Protein AF-A0A0X1U9F3-F1 (afdb_monomer)

Foldseek 3Di:
DDDDDDDDPPDPDDPVLVVVLVQLLDPVDDKDKKKWKWAPPPHPPIDIDIDPDLVRLVVVVVPDPGQWMWIKMDINVRDIDTAWTGHNNDIDGDDVLCVGSSRVPPPRNVVSNVVVVVVNVVVVVVDVVVDPPDPQPQDDQVVLVVLCVVAPFFWKKFFQAWDPDPPDIDHGRWIWTFHDADNRGWGFTCTPVRDTDTDDVPRTDIDTDDD

Structure (mmCIF, N/CA/C/O backbone):
data_AF-A0A0X1U9F3-F1
#
_entry.id   AF-A0A0X1U9F3-F1
#
loop_
_atom_site.group_PDB
_atom_site.id
_atom_site.type_symbol
_atom_site.label_atom_id
_atom_site.label_alt_id
_atom_site.label_comp_id
_atom_site.label_asym_id
_atom_site.label_entity_id
_atom_site.label_seq_id
_atom_site.pdbx_PDB_ins_code
_atom_site.Cartn_x
_atom_site.Cartn_y
_atom_site.Cartn_z
_atom_site.occupancy
_atom_site.B_iso_or_equiv
_atom_site.auth_seq_id
_atom_site.auth_comp_id
_atom_site.auth_asym_id
_atom_site.auth_atom_id
_atom_site.pdbx_PDB_model_num
ATOM 1 N N . MET A 1 1 ? -0.517 -1.472 -60.083 1.00 45.50 1 MET A N 1
ATOM 2 C CA . MET A 1 1 ? -0.165 -1.861 -58.702 1.00 45.50 1 MET A CA 1
ATOM 3 C C . MET A 1 1 ? 1.329 -2.115 -58.626 1.00 45.50 1 MET A C 1
ATOM 5 O O . MET A 1 1 ? 1.803 -2.917 -59.424 1.00 45.50 1 MET A O 1
ATOM 9 N N . PRO A 1 2 ? 2.044 -1.497 -57.677 1.00 40.97 2 PRO A N 1
ATOM 10 C CA . PRO A 1 2 ? 3.207 -2.115 -57.062 1.00 40.97 2 PRO A CA 1
ATOM 11 C C . PRO A 1 2 ? 2.951 -2.412 -55.580 1.00 40.97 2 PRO A C 1
ATOM 13 O O . PRO A 1 2 ? 2.196 -1.724 -54.896 1.00 40.97 2 PRO A O 1
ATOM 16 N N . LYS A 1 3 ? 3.549 -3.522 -55.156 1.00 45.50 3 LYS A N 1
ATOM 17 C CA . LYS A 1 3 ? 3.488 -4.147 -53.840 1.00 45.50 3 LYS A CA 1
ATOM 18 C C . LYS A 1 3 ? 4.283 -3.317 -52.838 1.00 45.50 3 LYS A C 1
ATOM 20 O O . LYS A 1 3 ? 5.489 -3.246 -52.985 1.00 45.50 3 LYS A O 1
ATOM 25 N N . GLU A 1 4 ? 3.609 -2.779 -51.835 1.00 43.00 4 GLU A N 1
ATOM 26 C CA . GLU A 1 4 ? 4.153 -2.528 -50.492 1.00 43.00 4 GLU A CA 1
ATOM 27 C C . GLU A 1 4 ? 2.960 -2.266 -49.563 1.00 43.00 4 GLU A C 1
ATOM 29 O O . GLU A 1 4 ? 2.746 -1.206 -48.990 1.00 43.00 4 GLU A O 1
ATOM 34 N N . ALA A 1 5 ? 2.087 -3.271 -49.504 1.00 43.81 5 ALA A N 1
ATOM 35 C CA . ALA A 1 5 ? 1.253 -3.478 -48.339 1.00 43.81 5 ALA A CA 1
ATOM 36 C C . ALA A 1 5 ? 2.050 -4.381 -47.394 1.00 43.81 5 ALA A C 1
ATOM 38 O O . ALA A 1 5 ? 2.657 -5.347 -47.854 1.00 43.81 5 ALA A O 1
ATOM 39 N N . VAL A 1 6 ? 1.951 -4.083 -46.099 1.00 46.41 6 VAL A N 1
ATOM 40 C CA . VAL A 1 6 ? 2.570 -4.753 -44.943 1.00 46.41 6 VAL A CA 1
ATOM 41 C C . VAL A 1 6 ? 3.882 -4.109 -44.477 1.00 46.41 6 VAL A C 1
ATOM 43 O O . VAL A 1 6 ? 4.945 -4.699 -44.592 1.00 46.41 6 VAL A O 1
ATOM 46 N N . GLU A 1 7 ? 3.791 -2.947 -43.823 1.00 42.81 7 GLU A N 1
ATOM 47 C CA . GLU A 1 7 ? 4.728 -2.628 -42.738 1.00 42.81 7 GLU A CA 1
ATOM 48 C C . GLU A 1 7 ? 4.015 -1.902 -41.582 1.00 42.81 7 GLU A C 1
ATOM 50 O O . GLU A 1 7 ? 3.505 -0.795 -41.711 1.00 42.81 7 GLU A O 1
ATOM 55 N N . ASN A 1 8 ? 3.902 -2.650 -40.480 1.00 44.06 8 ASN A N 1
ATOM 56 C CA . ASN A 1 8 ? 3.600 -2.302 -39.091 1.00 44.06 8 ASN A CA 1
ATOM 57 C C . ASN A 1 8 ? 2.712 -1.085 -38.777 1.00 44.06 8 ASN A C 1
ATOM 59 O O . ASN A 1 8 ? 3.138 0.067 -38.777 1.00 44.06 8 ASN A O 1
ATOM 63 N N . ARG A 1 9 ? 1.505 -1.387 -38.278 1.00 47.25 9 ARG A N 1
ATOM 64 C CA . ARG A 1 9 ? 0.706 -0.482 -37.439 1.00 47.25 9 ARG A CA 1
ATOM 65 C C . ARG A 1 9 ? 1.449 -0.223 -36.126 1.00 47.25 9 ARG A C 1
ATOM 67 O O . ARG A 1 9 ? 1.253 -0.927 -35.140 1.00 47.25 9 ARG A O 1
ATOM 74 N N . GLN A 1 10 ? 2.329 0.767 -36.125 1.00 57.09 10 GLN A N 1
ATOM 75 C CA . GLN A 1 10 ? 3.036 1.214 -34.934 1.00 57.09 10 GLN A CA 1
ATOM 76 C C . GLN A 1 10 ? 2.166 2.272 -34.244 1.00 57.09 10 GLN A C 1
ATOM 78 O O . GLN A 1 10 ? 2.092 3.418 -34.674 1.00 57.09 10 GLN A O 1
ATOM 83 N N . PHE A 1 11 ? 1.402 1.835 -33.243 1.00 57.03 11 PHE A N 1
ATOM 84 C CA . PHE A 1 11 ? 0.423 2.625 -32.496 1.00 57.03 11 PHE A CA 1
ATOM 85 C C . PHE A 1 11 ? 1.041 3.895 -31.889 1.00 57.03 11 PHE A C 1
ATOM 87 O O . PHE A 1 11 ? 1.639 3.821 -30.828 1.00 57.03 11 PHE A O 1
ATOM 94 N N . GLY A 1 12 ? 0.909 5.055 -32.538 1.00 65.19 12 GLY A N 1
ATOM 95 C CA . GLY A 1 12 ? 1.094 6.379 -31.915 1.00 65.19 12 GLY A CA 1
ATOM 96 C C . GLY A 1 12 ? 2.476 6.726 -31.331 1.00 65.19 12 GLY A C 1
ATOM 97 O O . GLY A 1 12 ? 2.636 7.829 -30.818 1.00 65.19 12 GLY A O 1
ATOM 98 N N . PHE A 1 13 ? 3.472 5.839 -31.402 1.00 73.00 13 PHE A N 1
ATOM 99 C CA . PHE A 1 13 ? 4.810 6.070 -30.855 1.00 73.00 13 PHE A CA 1
ATOM 100 C C . PHE A 1 13 ? 5.735 6.756 -31.863 1.00 73.00 13 PHE A C 1
ATOM 102 O O . PHE A 1 13 ? 5.757 6.412 -33.046 1.00 73.00 13 PHE A O 1
ATOM 109 N N . THR A 1 14 ? 6.563 7.685 -31.377 1.00 86.75 14 THR A N 1
ATOM 110 C CA . THR A 1 14 ? 7.694 8.208 -32.152 1.00 86.75 14 THR A CA 1
ATOM 111 C C . THR A 1 14 ? 8.817 7.169 -32.236 1.00 86.75 14 THR A C 1
ATOM 113 O O . THR A 1 14 ? 8.845 6.189 -31.482 1.00 86.75 14 THR A O 1
ATOM 116 N N . LYS A 1 15 ? 9.782 7.382 -33.141 1.00 86.69 15 LYS A N 1
ATOM 117 C CA . LYS A 1 15 ? 10.975 6.522 -33.241 1.00 86.69 15 LYS A CA 1
ATOM 118 C C . LYS A 1 15 ? 11.749 6.500 -31.921 1.00 86.69 15 LYS A C 1
ATOM 120 O O . LYS A 1 15 ? 12.219 5.444 -31.503 1.00 86.69 15 LYS A O 1
ATOM 125 N N . GLU A 1 16 ? 11.829 7.649 -31.258 1.00 87.00 16 GLU A N 1
ATOM 126 C CA . GLU A 1 16 ? 12.464 7.830 -29.956 1.00 87.00 16 GLU A CA 1
ATOM 127 C C . GLU A 1 16 ? 11.707 7.064 -28.864 1.00 87.00 16 GLU A C 1
ATOM 129 O O . GLU A 1 16 ? 12.333 6.344 -28.091 1.00 87.00 16 GLU A O 1
ATOM 134 N N . GLY A 1 17 ? 10.370 7.138 -28.841 1.00 86.06 17 GLY A N 1
ATOM 135 C CA . GLY A 1 17 ? 9.543 6.407 -27.874 1.00 86.06 17 GLY A CA 1
ATOM 136 C C . GLY A 1 17 ? 9.679 4.888 -28.005 1.00 86.06 17 GLY A C 1
ATOM 137 O O . GLY A 1 17 ? 9.832 4.184 -27.008 1.00 86.06 17 GLY A O 1
ATOM 138 N N . LEU A 1 18 ? 9.719 4.370 -29.237 1.00 87.56 18 LEU A N 1
ATOM 139 C CA . LEU A 1 18 ? 9.970 2.946 -29.471 1.00 87.56 18 LEU A CA 1
ATOM 140 C C . LEU A 1 18 ? 11.377 2.532 -29.018 1.00 87.56 18 LEU A C 1
ATOM 142 O O . LEU A 1 18 ? 11.551 1.460 -28.437 1.00 87.56 18 LEU A O 1
ATOM 146 N N . ALA A 1 19 ? 12.386 3.357 -29.303 1.00 89.31 19 ALA A N 1
ATOM 147 C CA . ALA A 1 19 ? 13.751 3.097 -28.862 1.00 89.31 19 ALA A CA 1
ATOM 148 C C . ALA A 1 19 ? 13.852 3.095 -27.327 1.00 89.31 19 ALA A C 1
ATOM 150 O O . ALA A 1 19 ? 14.530 2.232 -26.769 1.00 89.31 19 ALA A O 1
ATOM 151 N N . ALA A 1 20 ? 13.134 3.996 -26.651 1.00 90.38 20 ALA A N 1
ATOM 152 C CA . ALA A 1 20 ? 13.064 4.055 -25.195 1.00 90.38 20 ALA A CA 1
ATOM 153 C C . ALA A 1 20 ? 12.410 2.797 -24.595 1.00 90.38 20 ALA A C 1
ATOM 155 O O . ALA A 1 20 ? 12.977 2.205 -23.681 1.00 90.38 20 ALA A O 1
ATOM 156 N N . LEU A 1 21 ? 11.291 2.322 -25.156 1.00 88.44 21 LEU A N 1
ATOM 157 C CA . LEU A 1 21 ? 10.641 1.073 -24.723 1.00 88.44 21 LEU A CA 1
ATOM 158 C C . LEU A 1 21 ? 11.539 -0.158 -24.918 1.00 88.44 21 LEU A C 1
ATOM 160 O O . LEU A 1 21 ? 11.636 -1.016 -24.039 1.00 88.44 21 LEU A O 1
ATOM 164 N N . LYS A 1 22 ? 12.244 -0.230 -26.055 1.00 91.06 22 LYS A N 1
ATOM 165 C CA . LYS A 1 22 ? 13.224 -1.297 -26.305 1.00 91.06 22 LYS A CA 1
ATOM 166 C C . LYS A 1 22 ? 14.364 -1.252 -25.292 1.00 91.06 22 LYS A C 1
ATOM 168 O O . LYS A 1 22 ? 14.724 -2.291 -24.753 1.00 91.06 22 LYS A O 1
ATOM 173 N N . ARG A 1 23 ? 14.893 -0.059 -24.997 1.00 92.38 23 ARG A N 1
ATOM 174 C CA . ARG A 1 23 ? 15.941 0.134 -23.986 1.00 92.38 23 ARG A CA 1
ATOM 175 C C . ARG A 1 23 ? 15.469 -0.277 -22.592 1.00 92.38 23 ARG A C 1
ATOM 177 O O . ARG A 1 23 ? 16.220 -0.948 -21.903 1.00 92.38 23 ARG A O 1
ATOM 184 N N . ALA A 1 24 ? 14.247 0.080 -22.196 1.00 92.12 24 ALA A N 1
ATOM 185 C CA . ALA A 1 24 ? 13.673 -0.295 -20.899 1.00 92.12 24 ALA A CA 1
ATOM 186 C C . ALA A 1 24 ? 13.498 -1.819 -20.731 1.00 92.12 24 ALA A C 1
ATOM 188 O O . ALA A 1 24 ? 13.324 -2.305 -19.615 1.00 92.12 24 ALA A O 1
ATOM 189 N N . SER A 1 25 ? 13.566 -2.573 -21.831 1.00 91.44 25 SER A N 1
ATOM 190 C CA . SER A 1 25 ? 13.476 -4.036 -21.852 1.00 91.44 25 SER A CA 1
ATOM 191 C C . SER A 1 25 ? 14.836 -4.729 -22.000 1.00 91.44 25 SER A C 1
ATOM 193 O O . SER A 1 25 ? 14.887 -5.953 -22.052 1.00 91.44 25 SER A O 1
ATOM 195 N N . ASP A 1 26 ? 15.938 -3.974 -22.077 1.00 92.19 26 ASP A N 1
ATOM 196 C CA . ASP A 1 26 ? 17.289 -4.520 -22.215 1.00 92.19 26 ASP A CA 1
ATOM 197 C C . ASP A 1 26 ? 17.921 -4.789 -20.836 1.00 92.19 26 ASP A C 1
ATOM 199 O O . ASP A 1 26 ? 18.345 -3.842 -20.172 1.00 92.19 26 ASP A O 1
ATOM 203 N N . PRO A 1 27 ? 18.066 -6.058 -20.409 1.00 89.62 27 PRO A N 1
ATOM 204 C CA . PRO A 1 27 ? 18.591 -6.392 -19.087 1.00 89.62 27 PRO A CA 1
ATOM 205 C C . PRO A 1 27 ? 20.074 -6.035 -18.898 1.00 89.62 27 PRO A C 1
ATOM 207 O O . PRO A 1 27 ? 20.567 -6.079 -17.771 1.00 89.62 27 PRO A O 1
ATOM 210 N N . ALA A 1 28 ? 20.808 -5.711 -19.969 1.00 91.00 28 ALA A N 1
ATOM 211 C CA . ALA A 1 28 ? 22.201 -5.274 -19.874 1.00 91.00 28 ALA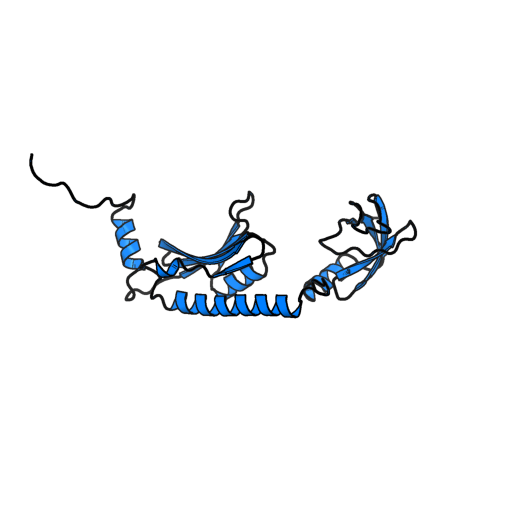 A CA 1
ATOM 212 C C . ALA A 1 28 ? 22.336 -3.801 -19.446 1.00 91.00 28 ALA A C 1
ATOM 214 O O . ALA A 1 28 ? 23.443 -3.339 -19.150 1.00 91.00 28 ALA A O 1
ATOM 215 N N . VAL A 1 29 ? 21.233 -3.049 -19.427 1.00 92.81 29 VAL A N 1
ATOM 216 C CA . VAL A 1 29 ? 21.207 -1.638 -19.045 1.00 92.81 29 VAL A CA 1
ATOM 217 C C . VAL A 1 29 ? 20.930 -1.509 -17.550 1.00 92.81 29 VAL A C 1
ATOM 219 O O . VAL A 1 29 ? 20.093 -2.204 -16.983 1.00 92.81 29 VAL A O 1
ATOM 222 N N . ASN A 1 30 ? 21.626 -0.580 -16.892 1.00 92.62 30 ASN A N 1
ATOM 223 C CA . ASN A 1 30 ? 21.261 -0.211 -15.532 1.00 92.62 30 ASN A CA 1
ATOM 224 C C . ASN A 1 30 ? 19.979 0.627 -15.559 1.00 92.62 30 ASN A C 1
ATOM 226 O O . ASN A 1 30 ? 19.948 1.681 -16.202 1.00 92.62 30 ASN A O 1
ATOM 230 N N . HIS A 1 31 ? 18.960 0.165 -14.847 1.00 95.19 31 HIS A N 1
ATOM 231 C CA . HIS A 1 31 ? 17.637 0.772 -14.848 1.00 95.19 31 HIS A CA 1
ATOM 232 C C . HIS A 1 31 ? 17.359 1.544 -13.564 1.00 95.19 31 HIS A C 1
ATOM 234 O O . HIS A 1 31 ? 17.865 1.223 -12.486 1.00 95.19 31 HIS A O 1
ATOM 240 N N . SER A 1 32 ? 16.505 2.550 -13.688 1.00 95.06 32 SER A N 1
ATOM 241 C CA . SER A 1 32 ? 15.947 3.301 -12.569 1.00 95.06 32 SER A CA 1
ATOM 242 C C . SER A 1 32 ? 14.504 2.883 -12.316 1.00 95.06 32 SER A C 1
ATOM 244 O O . SER A 1 32 ? 13.753 2.622 -13.254 1.00 95.06 32 SER A O 1
ATOM 246 N N . TYR A 1 33 ? 14.112 2.841 -11.044 1.00 96.31 33 TYR A N 1
ATOM 247 C CA . TYR A 1 33 ? 12.757 2.488 -10.631 1.00 96.31 33 TYR A CA 1
ATOM 248 C C . TYR A 1 33 ? 12.201 3.588 -9.741 1.00 96.31 33 TYR A C 1
ATOM 250 O O . TYR A 1 33 ? 12.880 4.038 -8.815 1.00 96.31 33 TYR A O 1
ATOM 258 N N . ARG A 1 34 ? 10.960 4.004 -9.994 1.00 97.38 34 ARG A N 1
ATOM 259 C CA . ARG A 1 34 ? 10.241 4.934 -9.121 1.00 97.38 34 ARG A CA 1
ATOM 260 C C . ARG A 1 34 ? 8.894 4.343 -8.747 1.00 97.38 34 ARG A C 1
ATOM 262 O O . ARG A 1 34 ? 8.053 4.101 -9.614 1.00 97.38 34 ARG A O 1
ATOM 269 N N . TRP A 1 35 ? 8.730 4.109 -7.454 1.00 98.31 35 TRP A N 1
ATOM 270 C CA . TRP A 1 35 ? 7.531 3.536 -6.860 1.00 98.31 35 TRP A CA 1
ATOM 271 C C . TRP A 1 35 ? 6.470 4.609 -6.674 1.00 98.31 35 TRP A C 1
ATOM 273 O O . TRP A 1 35 ? 6.799 5.787 -6.519 1.00 98.31 35 TRP A O 1
ATOM 283 N N . PHE A 1 36 ? 5.205 4.210 -6.671 1.00 98.06 36 PHE A N 1
ATOM 284 C CA . PHE A 1 36 ? 4.107 5.123 -6.399 1.00 98.06 36 PHE A CA 1
ATOM 285 C C . PHE A 1 36 ? 2.923 4.418 -5.746 1.00 98.06 36 PHE A C 1
ATOM 287 O O . PHE A 1 36 ? 2.730 3.209 -5.895 1.00 98.06 36 PHE A O 1
ATOM 294 N N . VAL A 1 37 ? 2.121 5.211 -5.045 1.00 97.94 37 VAL A N 1
ATOM 295 C CA . VAL A 1 37 ? 0.794 4.839 -4.568 1.00 97.94 37 VAL A CA 1
ATOM 296 C C . VAL A 1 37 ? -0.205 5.770 -5.236 1.00 97.94 37 VAL A C 1
ATOM 298 O O . VAL A 1 37 ? -0.030 6.987 -5.231 1.00 97.94 37 VAL A O 1
ATOM 301 N N . PHE A 1 38 ? -1.239 5.191 -5.833 1.00 96.38 38 PHE A N 1
ATOM 302 C CA . PHE A 1 38 ? -2.353 5.936 -6.396 1.00 96.38 38 PHE A CA 1
ATOM 303 C C . PHE A 1 38 ? -3.602 5.617 -5.578 1.00 96.38 38 PHE A C 1
ATOM 305 O O . PHE A 1 38 ? -4.059 4.476 -5.552 1.00 96.38 38 PHE A O 1
ATOM 312 N N . GLU A 1 39 ? -4.140 6.616 -4.892 1.00 93.06 39 GLU A N 1
ATOM 313 C CA . GLU A 1 39 ? -5.352 6.534 -4.089 1.00 93.06 39 GLU A CA 1
ATOM 314 C C . GLU A 1 39 ? -6.574 7.100 -4.814 1.00 93.06 39 GLU A C 1
ATOM 316 O O . GLU A 1 39 ? -6.475 8.008 -5.639 1.00 93.06 39 GLU A O 1
ATOM 321 N N . ASN A 1 40 ? -7.745 6.592 -4.432 1.00 87.69 40 ASN A N 1
ATOM 322 C CA . ASN A 1 40 ? -9.060 7.039 -4.884 1.00 87.69 40 ASN A CA 1
ATOM 323 C C . ASN A 1 40 ? -9.266 6.909 -6.399 1.00 87.69 40 ASN A C 1
ATOM 325 O O . ASN A 1 40 ? -9.940 7.733 -7.006 1.00 87.69 40 ASN A O 1
ATOM 329 N N . LEU A 1 41 ? -8.715 5.850 -6.997 1.00 80.38 41 LEU A N 1
ATOM 330 C CA . LEU A 1 41 ? -8.843 5.551 -8.427 1.00 80.38 41 LEU A CA 1
ATOM 331 C C . LEU A 1 41 ? -10.308 5.595 -8.894 1.00 80.38 41 LEU A C 1
ATOM 333 O O . LEU A 1 41 ? -11.173 4.887 -8.360 1.00 80.38 41 LEU A O 1
ATOM 337 N N . GLY A 1 42 ? -10.571 6.411 -9.911 1.00 78.25 42 GLY A N 1
ATOM 338 C CA . GLY A 1 42 ? -11.886 6.661 -10.491 1.00 78.25 42 GLY A CA 1
ATOM 339 C C . GLY A 1 42 ? -12.793 7.578 -9.662 1.00 78.25 42 GLY A C 1
ATOM 340 O O . GLY A 1 42 ? -13.993 7.628 -9.938 1.00 78.25 42 GLY A O 1
ATOM 341 N N . LEU A 1 43 ? -12.273 8.262 -8.635 1.00 82.44 43 LEU A N 1
ATOM 342 C CA . LEU A 1 43 ? -13.015 9.199 -7.780 1.00 82.44 43 LEU A CA 1
ATOM 343 C C . LEU A 1 43 ? -12.537 10.647 -7.997 1.00 82.44 43 LEU A C 1
ATOM 345 O O . LEU A 1 43 ? -11.508 10.901 -8.610 1.00 82.44 43 LEU A O 1
ATOM 349 N N . GLN A 1 44 ? -13.282 11.634 -7.489 1.00 77.31 44 GLN A N 1
ATOM 350 C CA . GLN A 1 44 ? -12.954 13.055 -7.711 1.00 77.31 44 GLN A 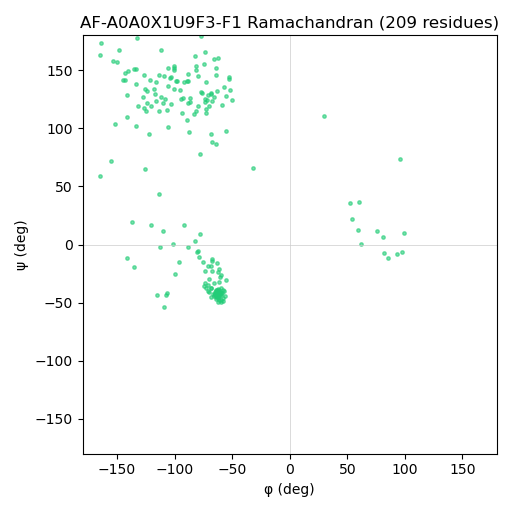CA 1
ATOM 351 C C . GLN A 1 44 ? -11.662 13.527 -7.017 1.00 77.31 44 GLN A C 1
ATOM 353 O O . GLN A 1 44 ? -11.122 14.567 -7.383 1.00 77.31 44 GLN A O 1
ATOM 358 N N . ASN A 1 45 ? -11.176 12.791 -6.018 1.00 85.50 45 ASN A N 1
ATOM 359 C CA . ASN A 1 45 ? -10.002 13.109 -5.204 1.00 85.50 45 ASN A CA 1
ATOM 360 C C . ASN A 1 45 ? -8.861 12.103 -5.430 1.00 85.50 45 ASN A C 1
ATOM 362 O O . ASN A 1 45 ? -8.242 11.626 -4.476 1.00 85.50 45 ASN A O 1
ATOM 366 N N . GLU A 1 46 ? -8.627 11.760 -6.693 1.00 90.38 46 GLU A N 1
ATOM 367 C CA . GLU A 1 46 ? -7.483 10.975 -7.145 1.00 90.38 46 GLU A CA 1
ATOM 368 C C . GLU A 1 46 ? -6.158 11.610 -6.699 1.00 90.38 46 GLU A C 1
ATOM 370 O O . GLU A 1 46 ? -5.909 12.796 -6.931 1.00 90.38 46 GLU A O 1
ATOM 375 N N . VAL A 1 47 ? -5.301 10.816 -6.056 1.00 91.94 47 VAL A N 1
ATOM 376 C CA . VAL A 1 47 ? -3.988 11.267 -5.578 1.00 91.94 47 VAL A CA 1
ATOM 377 C C . VAL A 1 47 ? -2.932 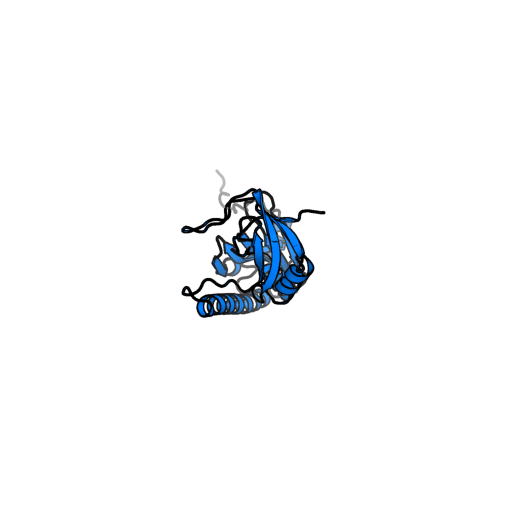10.254 -5.994 1.00 91.94 47 VAL A C 1
ATOM 379 O O . VAL A 1 47 ? -2.986 9.101 -5.577 1.00 91.94 47 VAL A O 1
ATOM 382 N N . LEU A 1 48 ? -1.960 10.698 -6.791 1.00 94.88 48 LEU A N 1
ATOM 383 C CA . LEU A 1 48 ? -0.776 9.927 -7.162 1.00 94.88 48 LEU A CA 1
ATOM 384 C C . LEU A 1 48 ? 0.441 10.476 -6.414 1.00 94.88 48 LEU A C 1
ATOM 386 O O . LEU A 1 48 ? 0.870 11.603 -6.668 1.00 94.88 48 LEU A O 1
ATOM 390 N N . GLU A 1 49 ? 1.025 9.667 -5.537 1.00 94.62 49 GLU A N 1
ATOM 391 C CA . GLU A 1 49 ? 2.240 10.014 -4.803 1.00 94.62 49 GLU A CA 1
ATOM 392 C C . GLU A 1 49 ? 3.380 9.064 -5.139 1.00 94.62 49 GLU A C 1
ATOM 394 O O . GLU A 1 49 ? 3.231 7.843 -5.108 1.00 94.62 49 GLU A O 1
ATOM 399 N N . TYR A 1 50 ? 4.554 9.631 -5.403 1.00 95.62 50 TYR A N 1
ATOM 400 C CA . TYR A 1 50 ? 5.767 8.856 -5.621 1.00 95.62 50 TYR A CA 1
ATOM 401 C C . TYR A 1 50 ? 6.500 8.584 -4.310 1.00 95.62 50 TYR A C 1
ATOM 403 O O . TYR A 1 50 ? 6.553 9.427 -3.414 1.00 95.62 50 TYR A O 1
ATOM 411 N N . ALA A 1 51 ? 7.137 7.421 -4.247 1.00 93.19 51 ALA A N 1
ATOM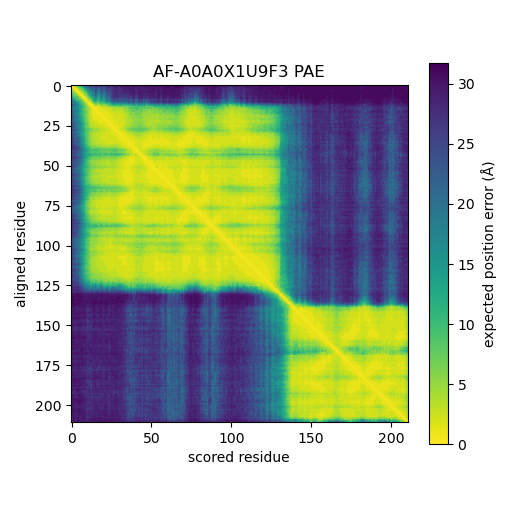 412 C CA . ALA A 1 51 ? 7.980 6.993 -3.147 1.00 93.19 51 ALA A CA 1
ATOM 413 C C . ALA A 1 51 ? 9.404 6.681 -3.650 1.00 93.19 51 ALA A C 1
ATOM 415 O O . ALA A 1 51 ? 9.575 6.113 -4.735 1.00 93.19 51 ALA A O 1
ATOM 416 N N . PRO A 1 52 ? 10.446 7.024 -2.869 1.00 89.62 52 PRO A N 1
ATOM 417 C CA . PRO A 1 52 ? 11.839 6.769 -3.231 1.00 89.62 52 PRO A CA 1
ATOM 418 C C .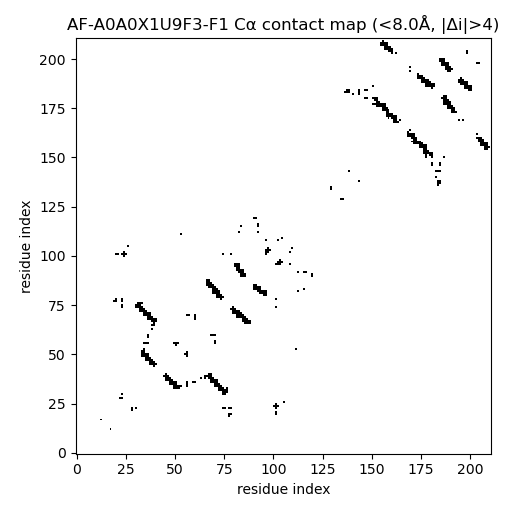 PRO A 1 52 ? 12.217 5.281 -3.176 1.00 89.62 52 PRO A C 1
ATOM 420 O O . PRO A 1 52 ? 13.227 4.894 -3.758 1.00 89.62 52 PRO A O 1
ATOM 423 N N . SER A 1 53 ? 11.436 4.443 -2.488 1.00 94.12 53 SER A N 1
ATOM 424 C CA . SER A 1 53 ? 11.666 3.001 -2.381 1.00 94.12 53 SER A CA 1
ATOM 425 C C . SER A 1 53 ? 10.359 2.220 -2.256 1.00 94.12 53 SER A C 1
ATOM 427 O O . SER A 1 53 ? 9.297 2.788 -1.986 1.00 94.12 53 SER A O 1
ATOM 429 N N . LEU A 1 54 ? 10.456 0.898 -2.414 1.00 97.25 54 LEU A N 1
ATOM 430 C CA . LEU A 1 54 ? 9.344 -0.019 -2.187 1.00 97.25 54 LEU A CA 1
ATOM 431 C C . LEU A 1 54 ? 8.863 0.033 -0.729 1.00 97.25 54 LEU A C 1
ATOM 433 O O . LEU A 1 54 ? 7.667 -0.020 -0.480 1.00 97.25 54 LEU A O 1
ATOM 437 N N . GLU A 1 55 ? 9.771 0.147 0.239 1.00 95.81 55 GLU A N 1
ATOM 438 C CA . GLU A 1 55 ? 9.441 0.197 1.669 1.00 95.81 55 GLU A CA 1
ATOM 439 C C . GLU A 1 55 ? 8.572 1.409 2.004 1.00 95.81 55 GLU A C 1
ATOM 441 O O . GLU A 1 55 ? 7.561 1.270 2.690 1.00 95.81 55 GLU A O 1
ATOM 446 N N . GLU A 1 56 ? 8.933 2.580 1.478 1.00 93.31 56 GLU A N 1
ATOM 447 C CA . GLU A 1 56 ? 8.158 3.804 1.675 1.00 93.31 56 GLU A CA 1
ATOM 448 C C . GLU A 1 56 ? 6.809 3.727 0.944 1.00 93.31 56 GLU A C 1
ATOM 450 O O . GLU A 1 56 ? 5.785 4.146 1.484 1.00 93.31 56 GLU A O 1
ATOM 455 N N . ALA A 1 57 ? 6.775 3.121 -0.250 1.00 97.62 57 ALA A N 1
ATOM 456 C CA . ALA A 1 57 ? 5.527 2.868 -0.968 1.00 97.62 57 ALA A CA 1
ATOM 457 C C . ALA A 1 57 ? 4.595 1.929 -0.184 1.00 97.62 57 ALA A C 1
ATOM 459 O O . ALA A 1 57 ? 3.402 2.201 -0.074 1.00 97.62 57 ALA A O 1
ATOM 460 N N . ILE A 1 58 ? 5.134 0.857 0.408 1.00 96.38 58 ILE A N 1
ATOM 461 C CA . ILE A 1 58 ? 4.386 -0.071 1.267 1.00 96.38 58 ILE A CA 1
ATOM 462 C C . ILE A 1 58 ? 3.844 0.662 2.492 1.00 96.38 58 ILE A C 1
ATOM 464 O O . ILE A 1 58 ? 2.660 0.532 2.795 1.00 96.38 58 ILE A O 1
ATOM 468 N N . HIS A 1 59 ? 4.676 1.451 3.175 1.00 91.50 59 HIS A N 1
ATOM 469 C CA . HIS A 1 59 ? 4.260 2.200 4.358 1.00 91.50 59 HIS A CA 1
ATOM 470 C C . HIS A 1 59 ? 3.093 3.150 4.046 1.00 91.50 59 HIS A C 1
ATOM 472 O O . HIS A 1 59 ? 2.084 3.148 4.758 1.00 91.50 59 HIS A O 1
ATOM 478 N N . ARG A 1 60 ? 3.183 3.903 2.944 1.00 90.50 60 ARG A N 1
ATOM 479 C CA . ARG A 1 60 ? 2.097 4.777 2.466 1.00 90.50 60 ARG A CA 1
ATOM 480 C C . ARG A 1 60 ? 0.849 3.989 2.117 1.00 90.50 60 ARG A C 1
ATOM 482 O O . ARG A 1 60 ? -0.235 4.292 2.614 1.00 90.50 60 ARG A O 1
ATOM 489 N N . TYR A 1 61 ? 1.017 2.934 1.324 1.00 94.44 61 TYR A N 1
ATOM 490 C CA . TYR A 1 61 ? -0.080 2.068 0.932 1.00 94.44 61 TYR A CA 1
ATOM 491 C C . TYR A 1 61 ? -0.801 1.507 2.161 1.00 94.44 61 TYR A C 1
ATOM 493 O O . TYR A 1 61 ? -2.023 1.548 2.200 1.00 94.44 61 TYR A O 1
ATOM 501 N N . GLN A 1 62 ? -0.099 1.040 3.193 1.00 90.75 62 GLN A N 1
ATOM 502 C CA . GLN A 1 62 ? -0.729 0.516 4.410 1.00 90.75 62 GLN A CA 1
ATOM 503 C C . GLN A 1 62 ? -1.374 1.604 5.279 1.00 90.75 62 GLN A C 1
ATOM 505 O O . GLN A 1 62 ? -2.426 1.354 5.863 1.00 90.75 62 GLN A O 1
ATOM 510 N N . SER A 1 63 ? -0.778 2.797 5.335 1.00 85.94 63 SER A N 1
ATOM 511 C CA . SER A 1 63 ? -1.277 3.925 6.137 1.00 85.94 63 SER A CA 1
ATOM 512 C C . SER A 1 63 ? -2.529 4.582 5.548 1.00 85.94 63 SER A C 1
ATOM 514 O O . SER A 1 63 ? -3.295 5.216 6.271 1.00 85.94 63 SER A O 1
ATOM 516 N N . SER A 1 64 ? -2.759 4.434 4.241 1.00 84.69 64 SER A N 1
ATOM 517 C CA . SER A 1 64 ? -3.943 4.981 3.580 1.00 84.69 64 SER A CA 1
ATOM 518 C C . SER A 1 64 ? -5.231 4.269 4.007 1.00 84.69 64 SER A C 1
ATOM 520 O O . SER A 1 64 ? -5.364 3.045 3.900 1.00 84.69 64 SER A O 1
ATOM 522 N N . VAL A 1 65 ? -6.241 5.053 4.386 1.00 83.50 65 VAL A N 1
ATOM 523 C CA . VAL A 1 65 ? -7.601 4.564 4.671 1.00 83.50 65 VAL A CA 1
ATOM 524 C C . VAL A 1 65 ? -8.432 4.316 3.406 1.00 83.50 65 VAL A C 1
ATOM 526 O O . VAL A 1 65 ? -9.540 3.787 3.499 1.00 83.50 65 VAL A O 1
ATOM 529 N N . SER A 1 66 ? -7.923 4.667 2.218 1.00 83.44 66 SER A N 1
ATOM 530 C CA . SER A 1 66 ? -8.680 4.532 0.974 1.00 83.44 66 SER A CA 1
ATOM 531 C C . SER A 1 66 ? -9.022 3.069 0.665 1.00 83.44 66 SER A C 1
ATOM 533 O O . SER A 1 66 ? -8.175 2.167 0.713 1.00 83.44 66 SER A O 1
ATOM 535 N N . GLY A 1 67 ? -10.293 2.836 0.321 1.00 84.75 67 GLY A N 1
ATOM 536 C CA . GLY A 1 67 ? -10.807 1.541 -0.131 1.00 84.75 67 GLY A CA 1
ATOM 537 C C . GLY A 1 67 ? -10.521 1.235 -1.605 1.00 84.75 67 GLY A C 1
ATOM 538 O O . GLY A 1 67 ? -10.807 0.120 -2.047 1.00 84.75 67 GLY A O 1
ATOM 539 N N . LYS A 1 68 ? -9.973 2.207 -2.351 1.00 90.12 68 LYS A N 1
ATOM 540 C CA . LYS A 1 68 ? -9.581 2.089 -3.760 1.00 90.12 68 LYS A CA 1
ATOM 541 C C . LYS A 1 68 ? -8.193 2.678 -3.961 1.00 90.12 68 LYS A C 1
ATOM 543 O O . LYS A 1 68 ? -8.049 3.894 -4.025 1.00 90.12 68 LYS A O 1
ATOM 548 N N . LYS A 1 69 ? -7.175 1.832 -4.057 1.00 94.00 69 LYS A N 1
ATOM 549 C CA . LYS A 1 69 ? -5.791 2.279 -4.243 1.00 94.00 69 LYS A CA 1
ATOM 550 C C . LYS A 1 69 ? -4.952 1.226 -4.945 1.00 94.00 69 LYS A C 1
ATOM 552 O O . LYS A 1 69 ? -5.282 0.044 -4.888 1.00 94.00 69 LYS A O 1
ATOM 557 N N . LEU A 1 70 ? -3.856 1.638 -5.564 1.00 96.12 70 LEU A N 1
ATOM 558 C CA . LEU A 1 70 ? -2.860 0.730 -6.121 1.00 96.12 70 LEU A CA 1
ATOM 559 C C . LEU A 1 70 ? -1.446 1.161 -5.733 1.00 96.12 70 LEU A C 1
ATOM 561 O O . LEU A 1 70 ? -1.184 2.343 -5.521 1.00 96.12 70 LEU A O 1
ATOM 565 N N . LEU A 1 71 ? -0.548 0.188 -5.638 1.00 98.06 71 LEU A N 1
ATOM 566 C CA . LEU A 1 71 ? 0.894 0.371 -5.559 1.00 98.06 71 LEU A CA 1
ATOM 567 C C . LEU A 1 71 ? 1.489 -0.134 -6.872 1.00 98.06 71 LEU A C 1
ATOM 569 O O . LEU A 1 71 ? 1.310 -1.301 -7.245 1.00 98.06 71 LEU A O 1
ATOM 573 N N . GLY A 1 72 ? 2.190 0.758 -7.560 1.00 97.94 72 GLY A N 1
ATOM 574 C CA . GLY A 1 72 ? 2.831 0.486 -8.837 1.00 97.94 72 GLY A CA 1
ATOM 575 C C . GLY A 1 72 ? 4.269 0.985 -8.879 1.00 97.94 72 GLY A C 1
ATOM 576 O O . GLY A 1 72 ? 4.797 1.564 -7.921 1.00 97.94 72 GLY A O 1
ATOM 577 N N . VAL A 1 73 ? 4.919 0.730 -10.008 1.00 97.81 73 VAL A N 1
ATOM 578 C CA . VAL A 1 73 ? 6.296 1.152 -10.255 1.00 97.81 73 VAL A CA 1
ATOM 579 C C . VAL A 1 73 ? 6.499 1.520 -11.713 1.00 97.81 73 VAL A C 1
ATOM 581 O O . VAL A 1 73 ? 5.966 0.888 -12.626 1.00 97.81 73 VAL A O 1
ATOM 584 N N . THR A 1 74 ? 7.291 2.565 -11.912 1.00 96.56 74 THR A N 1
ATOM 585 C CA . THR A 1 74 ? 7.786 2.981 -13.221 1.00 96.56 74 THR A CA 1
ATOM 586 C C . THR A 1 74 ? 9.245 2.565 -13.378 1.00 96.56 74 THR A C 1
ATOM 588 O O . THR A 1 74 ? 10.007 2.616 -12.410 1.00 96.56 74 THR A O 1
ATOM 591 N N . LYS A 1 75 ? 9.636 2.171 -14.590 1.00 95.44 75 LYS A N 1
ATOM 592 C CA . LYS A 1 75 ? 11.007 1.844 -14.983 1.00 95.44 75 LYS A CA 1
ATOM 593 C C . LYS A 1 75 ? 11.479 2.823 -16.040 1.00 95.44 75 LYS A C 1
ATOM 595 O O . LYS A 1 75 ? 10.819 3.003 -17.067 1.00 95.44 75 LYS A O 1
ATOM 600 N N . ASP A 1 76 ? 12.595 3.479 -15.744 1.00 94.38 76 ASP A N 1
ATOM 601 C CA . ASP A 1 76 ? 13.194 4.541 -16.557 1.00 94.38 76 ASP A CA 1
ATOM 602 C C . ASP A 1 76 ? 12.234 5.694 -16.897 1.00 94.38 76 ASP A C 1
ATOM 604 O O . ASP A 1 76 ? 12.455 6.402 -17.869 1.00 94.38 76 ASP A O 1
ATOM 608 N N . GLU A 1 77 ? 11.166 5.880 -16.107 1.00 90.94 77 GLU A N 1
ATOM 609 C CA . GLU A 1 77 ? 10.042 6.799 -16.381 1.00 90.94 77 GLU A CA 1
ATOM 610 C C . GLU A 1 77 ? 9.277 6.509 -17.691 1.00 90.94 77 GLU A C 1
ATOM 612 O O . GLU A 1 77 ? 8.463 7.318 -18.132 1.00 90.94 77 GLU A O 1
ATOM 617 N N . ILE A 1 78 ? 9.508 5.346 -18.309 1.00 90.62 78 ILE A N 1
ATOM 618 C CA . ILE A 1 78 ? 8.926 4.960 -19.602 1.00 90.62 78 ILE A CA 1
ATOM 619 C C . ILE A 1 78 ? 7.877 3.863 -19.434 1.00 90.62 78 ILE A C 1
ATOM 621 O O . ILE A 1 78 ? 6.750 3.999 -19.908 1.00 90.62 78 ILE A O 1
ATOM 625 N N . ALA A 1 79 ? 8.247 2.760 -18.784 1.00 92.56 79 ALA A N 1
ATOM 626 C CA . ALA A 1 79 ? 7.369 1.608 -18.607 1.00 92.56 79 ALA A CA 1
ATOM 627 C C . ALA A 1 79 ? 6.742 1.645 -17.211 1.00 92.56 79 ALA A C 1
ATOM 629 O O . ALA A 1 79 ? 7.417 1.996 -16.248 1.00 92.56 79 ALA A O 1
ATOM 630 N N . THR A 1 80 ? 5.467 1.280 -17.086 1.00 95.19 80 THR A N 1
ATOM 631 C CA . THR A 1 80 ? 4.734 1.302 -15.808 1.00 95.19 80 THR A CA 1
ATOM 632 C C . THR A 1 80 ? 3.965 0.004 -15.620 1.00 95.19 80 THR A C 1
ATOM 634 O O . THR A 1 80 ? 3.355 -0.482 -16.571 1.00 95.19 80 THR A O 1
ATOM 637 N N . VAL A 1 81 ? 3.982 -0.541 -14.403 1.00 96.31 81 VAL A N 1
ATOM 638 C CA . VAL A 1 81 ? 3.171 -1.699 -14.001 1.00 96.31 81 VAL A CA 1
ATOM 639 C C . VAL A 1 81 ? 2.527 -1.471 -12.641 1.00 96.31 81 VAL A C 1
ATOM 641 O O . VAL A 1 81 ? 3.083 -0.796 -11.772 1.00 96.31 81 VAL A O 1
ATOM 644 N N . ASP A 1 82 ? 1.372 -2.101 -12.460 1.00 95.81 82 ASP A N 1
ATOM 645 C CA . ASP A 1 82 ? 0.639 -2.133 -11.198 1.00 95.81 82 ASP A CA 1
ATOM 646 C C . ASP A 1 82 ? 0.931 -3.471 -10.534 1.00 95.81 82 ASP A C 1
ATOM 648 O O . ASP A 1 82 ? 0.863 -4.508 -11.195 1.00 95.81 82 ASP A O 1
ATOM 652 N N . ILE A 1 83 ? 1.244 -3.474 -9.240 1.00 96.94 83 ILE A N 1
ATOM 653 C CA . ILE A 1 83 ? 1.637 -4.713 -8.557 1.00 96.94 83 ILE A CA 1
ATOM 654 C C . ILE A 1 83 ? 0.626 -5.106 -7.491 1.00 96.94 83 ILE A C 1
ATOM 656 O O . ILE A 1 83 ? 0.257 -6.273 -7.410 1.00 96.94 83 ILE A O 1
ATOM 660 N N . LEU A 1 84 ? 0.149 -4.160 -6.687 1.00 97.38 84 LEU A N 1
ATOM 661 C CA . LEU A 1 84 ? -0.816 -4.434 -5.625 1.00 97.38 84 LEU A CA 1
ATOM 662 C C . LEU A 1 84 ? -2.003 -3.491 -5.763 1.00 97.38 84 LEU A C 1
ATOM 664 O O . LEU A 1 84 ? -1.826 -2.280 -5.829 1.00 97.38 84 LEU A O 1
ATOM 668 N N . ILE A 1 85 ? -3.211 -4.045 -5.798 1.00 95.31 85 ILE A N 1
ATOM 669 C CA . ILE A 1 85 ? -4.453 -3.290 -5.966 1.00 95.31 85 ILE A CA 1
ATOM 670 C C . ILE A 1 85 ? -5.374 -3.603 -4.790 1.00 95.31 85 ILE A C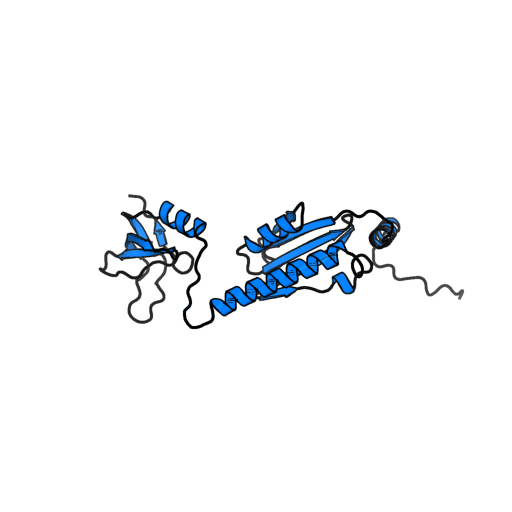 1
ATOM 672 O O . ILE A 1 85 ? -5.610 -4.772 -4.482 1.00 95.31 85 ILE A O 1
ATOM 676 N N . LYS A 1 86 ? -5.940 -2.560 -4.180 1.00 93.44 86 LYS A N 1
ATOM 677 C CA . LYS A 1 86 ? -7.088 -2.648 -3.280 1.00 93.44 86 LYS A CA 1
ATOM 678 C C . LYS A 1 86 ? -8.312 -2.071 -3.954 1.00 93.44 86 LYS A C 1
ATOM 680 O O . LYS A 1 86 ? -8.314 -0.909 -4.354 1.00 93.44 86 LYS A O 1
ATOM 685 N N . GLU A 1 87 ? -9.368 -2.864 -4.010 1.00 87.44 87 GLU A N 1
ATOM 686 C CA . GLU A 1 87 ? -10.653 -2.439 -4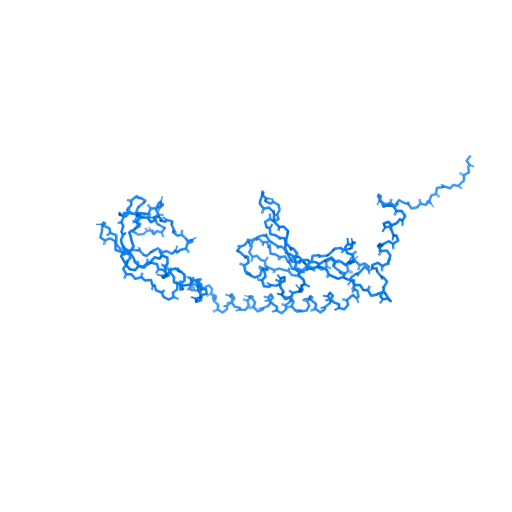.542 1.00 87.44 87 GLU A CA 1
ATOM 687 C C . GLU A 1 87 ? -11.774 -3.034 -3.696 1.00 87.44 87 GLU A C 1
ATOM 689 O O . GLU A 1 87 ? -11.787 -4.231 -3.418 1.00 87.44 87 GLU A O 1
ATOM 694 N N . ASN A 1 88 ? -12.701 -2.183 -3.248 1.00 80.25 88 ASN A N 1
ATOM 695 C CA . ASN A 1 88 ? -13.818 -2.574 -2.380 1.00 80.25 88 ASN A CA 1
ATOM 696 C C . ASN A 1 88 ? -13.360 -3.342 -1.124 1.00 80.25 88 ASN A C 1
ATOM 698 O O . ASN A 1 88 ? -14.019 -4.273 -0.673 1.00 80.25 88 ASN A O 1
ATOM 702 N N . GLY A 1 89 ? -12.202 -2.965 -0.572 1.00 75.75 89 GLY A N 1
ATOM 703 C CA . GLY A 1 89 ? -11.629 -3.601 0.618 1.00 75.75 89 GLY A CA 1
ATOM 704 C C . GLY A 1 89 ? -10.789 -4.853 0.351 1.00 75.75 89 GLY A C 1
ATOM 705 O O . GLY A 1 89 ? -10.052 -5.258 1.246 1.00 75.75 89 GLY A O 1
ATOM 706 N N . VAL A 1 90 ? -10.823 -5.411 -0.861 1.00 84.50 90 VAL A N 1
ATOM 707 C CA . VAL A 1 90 ? -10.083 -6.627 -1.226 1.00 84.50 90 VAL A CA 1
ATOM 708 C C . VAL A 1 90 ? -8.724 -6.262 -1.812 1.00 84.50 90 VAL A C 1
ATOM 710 O O . VAL A 1 90 ? -8.651 -5.500 -2.775 1.00 84.50 90 VAL A O 1
ATOM 713 N N . GLU A 1 91 ? -7.655 -6.821 -1.245 1.00 92.75 91 GLU A N 1
ATOM 714 C CA . GLU A 1 91 ? -6.281 -6.666 -1.736 1.00 92.75 91 GLU A CA 1
ATOM 715 C C . GLU A 1 91 ? -5.895 -7.834 -2.650 1.00 92.75 91 GLU A C 1
ATOM 717 O O . GLU A 1 91 ? -6.127 -8.998 -2.316 1.00 92.75 91 GLU A O 1
ATOM 722 N N . ARG A 1 92 ? -5.298 -7.529 -3.805 1.00 93.38 92 ARG A N 1
ATOM 723 C CA . ARG A 1 92 ? -4.862 -8.521 -4.796 1.00 93.38 92 ARG A CA 1
ATOM 724 C C . ARG A 1 92 ? -3.559 -8.120 -5.471 1.00 93.38 92 ARG A C 1
ATOM 726 O O . ARG A 1 92 ? -3.365 -6.958 -5.826 1.00 93.38 92 ARG A O 1
ATOM 733 N N . ILE A 1 93 ? -2.706 -9.110 -5.712 1.00 96.38 93 ILE A N 1
ATOM 734 C CA . ILE A 1 93 ? -1.529 -8.947 -6.563 1.00 96.38 93 ILE A CA 1
ATOM 735 C C . ILE A 1 93 ? -1.978 -8.941 -8.022 1.00 96.38 93 ILE A C 1
ATOM 737 O O . ILE A 1 93 ? -2.734 -9.811 -8.458 1.00 96.38 93 ILE A O 1
ATOM 741 N N . HIS A 1 94 ? -1.523 -7.945 -8.769 1.00 94.38 94 HIS A N 1
ATOM 742 C CA . HIS A 1 94 ? -1.768 -7.817 -10.192 1.00 94.38 94 HIS A CA 1
ATOM 743 C C . HIS A 1 94 ? -0.566 -8.336 -10.986 1.00 94.38 94 HIS A C 1
ATOM 745 O O . HIS A 1 94 ? 0.586 -8.154 -10.599 1.00 94.38 94 HIS A O 1
ATOM 751 N N . SER A 1 95 ? -0.832 -9.032 -12.092 1.00 90.81 95 SER A N 1
ATOM 752 C CA . SER A 1 95 ? 0.186 -9.797 -12.819 1.00 90.81 95 SER A CA 1
ATOM 753 C C . SER A 1 95 ? 0.570 -9.214 -14.178 1.00 90.81 95 SER A C 1
ATOM 755 O O . SER A 1 95 ? 1.242 -9.903 -14.940 1.00 90.81 95 SER A O 1
ATOM 757 N N . ASN A 1 96 ? 0.171 -7.977 -14.500 1.00 90.31 96 ASN A N 1
ATOM 758 C CA . ASN A 1 96 ? 0.459 -7.360 -15.809 1.00 90.31 96 ASN A CA 1
ATOM 759 C C . ASN A 1 96 ? 1.959 -7.211 -16.103 1.00 90.31 96 ASN A C 1
ATOM 761 O O . ASN A 1 96 ? 2.351 -7.152 -17.264 1.00 90.31 96 ASN A O 1
ATOM 765 N N . TYR A 1 97 ? 2.813 -7.224 -15.079 1.00 91.56 97 TYR A N 1
ATOM 766 C CA . TYR A 1 97 ? 4.261 -7.271 -15.263 1.00 91.56 97 TYR A CA 1
ATOM 767 C C . TYR A 1 97 ? 4.733 -8.517 -16.035 1.00 91.56 97 TYR A C 1
ATOM 769 O O . TYR A 1 97 ? 5.763 -8.455 -16.700 1.00 91.56 97 TYR A O 1
ATOM 777 N N . LYS A 1 98 ? 3.983 -9.630 -15.997 1.00 91.38 98 LYS A N 1
ATOM 778 C CA . LYS A 1 98 ? 4.305 -10.862 -16.740 1.00 91.38 98 LYS A CA 1
ATOM 779 C C . LYS A 1 98 ? 4.113 -10.705 -18.247 1.00 91.38 98 LYS A C 1
ATOM 781 O O . LYS A 1 98 ? 4.834 -11.334 -19.016 1.00 91.38 98 LYS A O 1
ATOM 786 N N . ASP A 1 99 ? 3.181 -9.847 -18.648 1.00 91.00 99 ASP A N 1
ATOM 787 C CA . ASP A 1 99 ? 2.857 -9.577 -20.051 1.00 91.00 99 ASP A CA 1
ATOM 788 C C . ASP A 1 99 ? 3.723 -8.448 -20.642 1.00 91.00 99 ASP A C 1
ATOM 790 O O . ASP A 1 99 ? 3.599 -8.115 -21.819 1.00 91.00 99 ASP A O 1
ATOM 794 N N . SER A 1 100 ? 4.602 -7.847 -19.833 1.00 88.69 100 SER A N 1
ATOM 795 C CA . SER A 1 100 ? 5.464 -6.738 -20.234 1.00 88.69 100 SER A CA 1
ATOM 796 C C . SER A 1 100 ? 6.899 -7.193 -20.475 1.00 88.69 100 SER A C 1
ATOM 798 O O . SER A 1 100 ? 7.586 -7.608 -19.540 1.00 88.69 100 SER A O 1
ATOM 800 N N . ASP A 1 101 ? 7.405 -6.973 -21.690 1.00 90.94 101 ASP A N 1
ATOM 801 C CA . ASP A 1 101 ? 8.812 -7.211 -22.045 1.00 90.94 101 ASP A CA 1
ATOM 802 C C . ASP A 1 101 ? 9.791 -6.458 -21.130 1.00 90.94 101 ASP A C 1
ATOM 804 O O . ASP A 1 101 ? 10.882 -6.944 -20.846 1.00 90.94 101 ASP A O 1
ATOM 808 N N . SER A 1 102 ? 9.393 -5.292 -20.606 1.00 92.62 102 SER A N 1
ATOM 809 C CA . SER A 1 102 ? 10.241 -4.501 -19.707 1.00 92.62 102 SER A CA 1
ATOM 810 C C . SER A 1 102 ? 10.352 -5.060 -18.285 1.00 92.62 102 SER A C 1
ATOM 812 O O . SER A 1 102 ? 11.231 -4.618 -17.545 1.00 92.62 102 SER A O 1
ATOM 814 N N . PHE A 1 103 ? 9.475 -5.993 -17.889 1.00 93.69 103 PHE A N 1
ATOM 815 C CA . PHE A 1 103 ? 9.297 -6.388 -16.485 1.00 93.69 103 PHE A CA 1
ATOM 816 C C . PHE A 1 103 ? 9.199 -7.902 -16.229 1.00 93.69 103 PHE A C 1
ATOM 818 O O . PHE A 1 103 ? 9.423 -8.337 -15.101 1.00 93.69 103 PHE A O 1
ATOM 825 N N . ASN A 1 104 ? 8.889 -8.722 -17.235 1.00 90.25 104 ASN A N 1
ATOM 826 C CA . ASN A 1 104 ? 8.574 -10.145 -17.058 1.00 90.25 104 ASN A CA 1
ATOM 827 C C . ASN A 1 104 ? 9.724 -11.001 -16.485 1.00 90.25 104 ASN A C 1
ATOM 829 O O . ASN A 1 104 ? 9.462 -12.022 -15.851 1.00 90.25 104 ASN A O 1
ATOM 833 N N . HIS A 1 105 ? 10.976 -10.565 -16.644 1.00 90.00 105 HIS A N 1
ATOM 834 C CA . HIS A 1 105 ? 12.174 -11.194 -16.069 1.00 90.00 105 HIS A CA 1
ATOM 835 C C . HIS A 1 105 ? 12.954 -10.247 -15.143 1.00 90.00 105 HIS A C 1
ATOM 837 O O . HIS A 1 105 ? 14.128 -10.474 -14.851 1.00 90.00 105 HIS A O 1
ATOM 843 N N . ASP A 1 106 ? 12.324 -9.161 -14.697 1.00 93.38 106 ASP A N 1
ATOM 844 C CA . ASP A 1 106 ? 12.989 -8.121 -13.924 1.00 93.38 106 ASP A CA 1
ATOM 845 C C . ASP A 1 106 ? 13.102 -8.510 -12.445 1.00 93.38 106 ASP A C 1
ATOM 847 O O . ASP A 1 106 ? 12.102 -8.634 -11.735 1.00 93.38 106 ASP A O 1
ATOM 851 N N . ILE A 1 107 ? 14.334 -8.700 -11.964 1.00 92.69 107 ILE A N 1
ATOM 852 C CA . ILE A 1 107 ? 14.583 -9.170 -10.597 1.00 92.69 107 ILE A CA 1
ATOM 853 C C . ILE A 1 107 ? 14.051 -8.206 -9.528 1.00 92.69 107 ILE A C 1
ATOM 855 O O . ILE A 1 107 ? 13.600 -8.671 -8.481 1.00 92.69 107 ILE A O 1
ATOM 859 N N . VAL A 1 108 ? 14.049 -6.893 -9.792 1.00 94.81 108 VAL A N 1
ATOM 860 C CA . VAL A 1 108 ? 13.534 -5.889 -8.848 1.00 94.81 108 VAL A CA 1
ATOM 861 C C . VAL A 1 108 ? 12.029 -6.068 -8.687 1.00 94.81 108 VAL A C 1
ATOM 863 O O . VAL A 1 108 ? 11.516 -6.072 -7.566 1.00 94.81 108 VAL A O 1
ATOM 866 N N . ILE A 1 109 ? 11.324 -6.296 -9.796 1.00 95.88 109 ILE A N 1
ATOM 867 C CA . ILE A 1 109 ? 9.881 -6.546 -9.786 1.00 95.88 109 ILE A CA 1
ATOM 868 C C . ILE A 1 109 ? 9.557 -7.886 -9.139 1.00 95.88 109 ILE A C 1
ATOM 870 O O . ILE A 1 109 ? 8.671 -7.947 -8.293 1.00 95.88 109 ILE A O 1
ATOM 874 N N . LEU A 1 110 ? 10.284 -8.953 -9.475 1.00 94.12 110 LEU A N 1
ATOM 875 C CA . LEU A 1 110 ? 10.045 -10.279 -8.900 1.00 94.12 110 LEU A CA 1
ATOM 876 C C . LEU A 1 110 ? 10.244 -10.289 -7.375 1.00 94.12 110 LEU A C 1
ATOM 878 O O . LEU A 1 110 ? 9.437 -10.872 -6.649 1.00 94.12 110 LEU A O 1
ATOM 882 N N . GLN A 1 111 ? 11.273 -9.598 -6.876 1.00 95.31 111 GLN A N 1
ATOM 883 C CA . GLN A 1 111 ? 11.493 -9.423 -5.438 1.00 95.31 111 GLN A CA 1
ATOM 884 C C . GLN A 1 111 ? 10.377 -8.602 -4.784 1.00 95.31 111 GLN A C 1
ATOM 886 O O . GLN A 1 111 ? 9.898 -8.960 -3.706 1.00 95.31 111 GLN A O 1
ATOM 891 N N . ALA A 1 112 ? 9.934 -7.527 -5.439 1.00 96.88 112 ALA A N 1
ATOM 892 C CA . ALA A 1 112 ? 8.849 -6.696 -4.937 1.00 96.88 112 ALA A CA 1
ATOM 893 C C . ALA A 1 112 ? 7.517 -7.449 -4.867 1.00 96.88 112 ALA A C 1
ATOM 895 O O . ALA A 1 112 ? 6.836 -7.382 -3.847 1.00 96.88 112 ALA A O 1
ATOM 896 N N . VAL A 1 113 ? 7.176 -8.208 -5.912 1.00 97.06 113 VAL A N 1
ATOM 897 C CA . VAL A 1 113 ? 5.980 -9.059 -5.952 1.00 97.06 113 VAL A CA 1
ATOM 898 C C . VAL A 1 113 ? 6.012 -10.058 -4.802 1.00 97.06 113 VAL A C 1
ATOM 900 O O . VAL A 1 113 ? 5.055 -10.113 -4.039 1.00 97.06 113 VAL A O 1
ATOM 903 N N . SER A 1 114 ? 7.130 -10.764 -4.600 1.00 94.81 114 SER A N 1
ATOM 904 C CA . SER A 1 114 ? 7.257 -11.724 -3.495 1.00 94.81 114 SER A CA 1
ATOM 905 C C . SER A 1 114 ? 7.050 -11.067 -2.123 1.00 94.81 114 SER A C 1
ATOM 907 O O . SER A 1 114 ? 6.347 -11.606 -1.266 1.00 94.81 114 SER A O 1
ATOM 909 N N . LYS A 1 115 ? 7.601 -9.863 -1.919 1.00 96.31 115 LYS A N 1
ATOM 910 C CA . LYS A 1 115 ? 7.412 -9.095 -0.680 1.00 96.31 115 LYS A CA 1
ATOM 911 C C . LYS A 1 115 ? 5.954 -8.667 -0.479 1.00 96.31 115 LYS A C 1
ATOM 913 O O . LYS A 1 115 ? 5.442 -8.735 0.638 1.00 96.31 115 LYS A O 1
ATOM 918 N N . LEU A 1 116 ? 5.280 -8.234 -1.542 1.00 96.94 116 LEU A N 1
ATOM 919 C CA . LEU A 1 116 ? 3.882 -7.806 -1.492 1.00 96.94 116 LEU A CA 1
ATOM 920 C C . LEU A 1 116 ? 2.917 -8.992 -1.338 1.00 96.94 116 LEU A C 1
ATOM 922 O O . LEU A 1 116 ? 1.923 -8.869 -0.630 1.00 96.94 116 LEU A O 1
ATOM 926 N N . GLU A 1 117 ? 3.224 -10.157 -1.909 1.00 95.25 117 GLU A N 1
ATOM 927 C CA . GLU A 1 117 ? 2.483 -11.404 -1.672 1.00 95.25 117 GLU A CA 1
ATOM 928 C C . GLU A 1 117 ? 2.511 -11.789 -0.188 1.00 95.25 117 GLU A C 1
ATOM 930 O O . GLU A 1 117 ? 1.462 -12.043 0.408 1.00 95.25 117 GLU A O 1
ATOM 935 N N . GLN A 1 118 ? 3.695 -11.755 0.435 1.00 92.38 118 GLN A N 1
ATOM 936 C CA . GLN A 1 118 ? 3.841 -11.998 1.873 1.00 92.38 118 GLN A CA 1
ATOM 937 C C . GLN A 1 118 ? 3.045 -10.988 2.706 1.00 92.38 118 GLN A C 1
ATOM 939 O O . GLN A 1 118 ? 2.397 -11.370 3.680 1.00 92.38 118 GLN A O 1
ATOM 944 N N . LEU A 1 119 ? 3.068 -9.709 2.319 1.00 92.50 119 LEU A N 1
ATOM 945 C CA . LEU A 1 119 ? 2.300 -8.653 2.977 1.00 92.50 119 LEU A CA 1
ATOM 946 C C . LEU A 1 119 ? 0.792 -8.936 2.939 1.00 92.50 119 LEU A C 1
ATOM 948 O O . LEU A 1 119 ? 0.129 -8.872 3.973 1.00 92.50 119 LEU A O 1
ATOM 952 N N . VAL A 1 120 ? 0.258 -9.271 1.762 1.00 92.56 120 VAL A N 1
ATOM 953 C CA . VAL A 1 120 ? -1.170 -9.576 1.582 1.00 92.56 120 VAL A CA 1
ATOM 954 C C . VAL A 1 120 ? -1.562 -10.805 2.398 1.00 92.56 120 VAL A C 1
ATOM 956 O O . VAL A 1 120 ? -2.568 -10.770 3.104 1.00 92.56 120 VAL A O 1
ATOM 959 N N . GLN A 1 121 ? -0.745 -11.860 2.381 1.00 90.62 121 GLN A N 1
ATOM 960 C CA . GLN A 1 121 ? -0.993 -13.063 3.176 1.00 90.62 121 GLN A CA 1
ATOM 961 C C . GLN A 1 121 ? -1.020 -12.756 4.683 1.00 90.62 121 GLN A C 1
ATOM 963 O O . GLN A 1 121 ? -1.900 -13.233 5.399 1.00 90.62 121 GLN A O 1
ATOM 968 N N . GLN A 1 122 ? -0.092 -11.927 5.172 1.00 87.00 122 GLN A N 1
ATOM 969 C CA . GLN A 1 122 ? -0.080 -11.484 6.570 1.00 87.00 122 GLN A CA 1
ATOM 970 C C . GLN A 1 122 ? -1.318 -10.650 6.919 1.00 87.00 122 GLN A C 1
ATOM 972 O O . GLN A 1 122 ? -1.877 -10.815 8.003 1.00 87.00 122 GLN A O 1
ATOM 977 N N . ASN A 1 123 ? -1.764 -9.767 6.022 1.00 84.25 123 ASN A N 1
ATOM 978 C CA . ASN A 1 123 ? -2.970 -8.964 6.225 1.00 84.25 123 ASN A CA 1
ATOM 979 C C . ASN A 1 123 ? -4.228 -9.841 6.295 1.00 84.25 123 ASN A C 1
ATOM 981 O O . ASN A 1 123 ? -5.063 -9.624 7.171 1.00 84.25 123 ASN A O 1
ATOM 985 N N . GLN A 1 124 ? -4.341 -10.849 5.426 1.00 82.06 124 GLN A N 1
ATOM 986 C CA . GLN A 1 124 ? -5.448 -11.811 5.437 1.00 82.06 124 GLN A CA 1
ATOM 987 C C . GLN A 1 124 ? -5.460 -12.639 6.726 1.00 82.06 124 GLN A C 1
ATOM 989 O O . GLN A 1 124 ? -6.483 -12.702 7.395 1.00 82.06 124 GLN A O 1
ATOM 994 N N . GLN A 1 125 ? -4.311 -13.172 7.154 1.00 74.50 125 GLN A N 1
ATOM 995 C CA . GLN A 1 125 ? -4.216 -13.913 8.419 1.00 74.50 125 GLN A CA 1
ATOM 996 C C . GLN A 1 125 ? -4.552 -13.047 9.635 1.00 74.50 125 GLN A C 1
ATOM 998 O O . GLN A 1 125 ? -5.207 -13.520 10.559 1.00 74.50 125 GLN A O 1
ATOM 1003 N N . LYS A 1 126 ? -4.139 -11.772 9.649 1.00 68.88 126 LYS A N 1
ATOM 1004 C CA . LYS A 1 126 ? -4.554 -10.828 10.698 1.00 68.88 126 LYS A CA 1
ATOM 1005 C C . LYS A 1 126 ? -6.069 -10.636 10.702 1.00 68.88 126 LYS A C 1
ATOM 1007 O O . LYS A 1 126 ? -6.644 -10.610 11.780 1.00 68.88 126 LYS A O 1
ATOM 1012 N N . GLN A 1 127 ? -6.699 -10.548 9.530 1.00 57.69 127 GLN A N 1
ATOM 1013 C CA . GLN A 1 127 ? -8.155 -10.430 9.400 1.00 57.69 127 GLN A CA 1
ATOM 1014 C C . GLN A 1 127 ? -8.892 -11.714 9.835 1.00 57.69 127 GLN A C 1
ATOM 1016 O O . GLN A 1 127 ? -9.922 -11.626 10.501 1.00 57.69 127 GLN A O 1
ATOM 1021 N N . GLU A 1 128 ? -8.343 -12.895 9.542 1.00 52.06 128 GLU A N 1
ATOM 1022 C CA . GLU A 1 128 ? -8.884 -14.204 9.946 1.00 52.06 128 GLU A CA 1
ATOM 1023 C C . GLU A 1 128 ? -8.701 -14.495 11.446 1.00 52.06 128 GLU A C 1
ATOM 1025 O O . GLU A 1 128 ? -9.601 -15.033 12.086 1.00 52.06 128 GLU A O 1
ATOM 1030 N N . LEU A 1 129 ? -7.572 -14.092 12.042 1.00 48.00 129 LEU A N 1
ATOM 1031 C CA . LEU A 1 129 ? -7.354 -14.138 13.496 1.00 48.00 129 LEU A CA 1
ATOM 1032 C C . LEU A 1 129 ? -8.259 -13.149 14.247 1.00 48.00 129 LEU A C 1
ATOM 1034 O O . LEU A 1 129 ? -8.552 -13.358 15.422 1.00 48.00 129 LEU A O 1
ATOM 1038 N N . THR A 1 130 ? -8.739 -12.105 13.566 1.00 44.12 130 THR A N 1
ATOM 1039 C CA . THR A 1 130 ? -9.818 -11.221 14.037 1.00 44.12 130 THR A CA 1
ATOM 1040 C C . THR A 1 130 ? -11.212 -11.685 13.580 1.00 44.12 130 THR A C 1
ATOM 1042 O O . THR A 1 130 ? -12.152 -10.893 13.585 1.00 44.12 130 THR A O 1
ATOM 1045 N N . GLY A 1 131 ? -11.339 -12.947 13.149 1.00 40.19 131 GLY A N 1
ATOM 1046 C CA . GLY A 1 131 ? -12.484 -13.504 12.433 1.00 40.19 131 GLY A CA 1
ATOM 1047 C C . GLY A 1 131 ? -13.854 -13.296 13.086 1.00 40.19 131 GLY A C 1
ATOM 1048 O O . GLY A 1 131 ? -14.032 -13.368 14.300 1.00 40.19 131 GLY A O 1
ATOM 1049 N N . GLU A 1 132 ? -14.815 -13.062 12.196 1.00 38.50 132 GLU A N 1
ATOM 1050 C CA . GLU A 1 132 ? -16.275 -12.922 12.287 1.00 38.50 132 GLU A CA 1
ATOM 1051 C C . GLU A 1 132 ? -17.015 -13.743 13.371 1.00 38.50 132 GLU A C 1
ATOM 1053 O O . GLU A 1 132 ? -17.861 -14.590 13.096 1.00 38.50 132 GLU A O 1
ATOM 1058 N N . GLY A 1 133 ? -16.750 -13.424 14.634 1.00 38.16 133 GLY A N 1
ATOM 1059 C CA . GLY A 1 133 ? -17.601 -13.731 15.791 1.00 38.16 133 GLY A CA 1
ATOM 1060 C C . GLY A 1 133 ? -17.633 -12.601 16.824 1.00 38.16 133 GLY A C 1
ATOM 1061 O O . GLY A 1 133 ? -18.478 -12.595 17.716 1.00 38.16 133 GLY A O 1
ATOM 1062 N N . PHE A 1 134 ? -16.745 -11.614 16.690 1.00 39.41 134 PHE A N 1
ATOM 1063 C CA . PHE A 1 134 ? -16.733 -10.410 17.507 1.00 39.41 134 PHE A CA 1
ATOM 1064 C C . PHE A 1 134 ? -16.113 -9.281 16.680 1.00 39.41 134 PHE A C 1
ATOM 1066 O O . PHE A 1 134 ? -14.907 -9.244 16.451 1.00 39.41 134 PHE A O 1
ATOM 1073 N N . LYS A 1 135 ? -16.948 -8.379 16.164 1.00 39.75 135 LYS A N 1
ATOM 1074 C CA . LYS A 1 135 ? -16.519 -7.202 15.405 1.00 39.75 135 LYS A CA 1
ATOM 1075 C C . LYS A 1 135 ? -15.790 -6.253 16.373 1.00 39.75 135 LYS A C 1
ATOM 1077 O O . LYS A 1 135 ? -16.420 -5.403 16.984 1.00 39.75 135 LYS A O 1
ATOM 1082 N N . MET A 1 136 ? -14.480 -6.412 16.554 1.00 42.00 136 MET A N 1
ATOM 1083 C CA . MET A 1 136 ? -13.633 -5.413 17.218 1.00 42.00 136 MET A CA 1
ATOM 1084 C C . MET A 1 136 ? -12.517 -4.986 16.266 1.00 42.00 136 MET A C 1
ATOM 1086 O O . MET A 1 136 ? -11.475 -5.629 16.159 1.00 42.00 136 MET A O 1
ATOM 1090 N N . ARG A 1 137 ? -12.747 -3.875 15.556 1.00 51.44 137 ARG A N 1
ATOM 1091 C CA . ARG A 1 137 ? -11.680 -3.112 14.899 1.00 51.44 137 ARG A CA 1
ATOM 1092 C C . ARG A 1 137 ? -10.827 -2.476 15.998 1.00 51.44 137 ARG A C 1
ATOM 1094 O O . ARG A 1 137 ? -11.173 -1.418 16.502 1.00 51.44 137 ARG A O 1
ATOM 1101 N N . GLY A 1 138 ? -9.735 -3.120 16.395 1.00 55.31 138 GLY A N 1
ATOM 1102 C CA . GLY A 1 138 ? -8.754 -2.475 17.267 1.00 55.31 138 GLY A CA 1
ATOM 1103 C C . GLY A 1 138 ? -7.975 -1.429 16.472 1.00 55.31 138 GLY A C 1
ATOM 1104 O O . GLY A 1 138 ? -7.232 -1.789 15.557 1.00 55.31 138 GLY A O 1
ATOM 1105 N N . PHE A 1 139 ? -8.144 -0.145 16.784 1.00 72.75 139 PHE A N 1
ATOM 1106 C CA . PHE A 1 139 ? -7.257 0.895 16.263 1.00 72.75 139 PHE A CA 1
ATOM 1107 C C . PHE A 1 139 ? -5.824 0.733 16.814 1.00 72.75 139 PHE A C 1
ATOM 1109 O O . PHE A 1 139 ? -5.615 0.078 17.837 1.00 72.75 139 PHE A O 1
ATOM 1116 N N . SER A 1 140 ? -4.814 1.318 16.147 1.00 77.50 140 SER A N 1
ATOM 1117 C CA . SER A 1 140 ? -3.433 1.279 16.661 1.00 77.50 140 SER A CA 1
ATOM 1118 C C . SER A 1 140 ? -3.323 2.024 17.991 1.00 77.50 140 SER A C 1
ATOM 1120 O O . SER A 1 140 ? -4.061 2.979 18.238 1.00 77.50 140 SER A O 1
ATOM 1122 N N . ARG A 1 141 ? -2.369 1.632 18.840 1.00 75.56 141 ARG A N 1
ATOM 1123 C CA . ARG A 1 141 ? -2.159 2.277 20.142 1.00 75.56 141 ARG A CA 1
ATOM 1124 C C . ARG A 1 141 ? -1.902 3.780 20.010 1.00 75.56 141 ARG A C 1
ATOM 1126 O O . ARG A 1 141 ? -2.464 4.543 20.788 1.00 75.56 141 ARG A O 1
ATOM 1133 N N . GLU A 1 142 ? -1.138 4.212 19.004 1.00 81.44 142 GLU A N 1
ATOM 1134 C CA . GLU A 1 142 ? -0.907 5.645 18.775 1.00 81.44 142 GLU A CA 1
ATOM 1135 C C . GLU A 1 142 ? -2.197 6.379 18.383 1.00 81.44 142 GLU A C 1
ATOM 1137 O O . GLU A 1 142 ? -2.384 7.543 18.730 1.00 81.44 142 GLU A O 1
ATOM 1142 N N . TYR A 1 143 ? -3.105 5.717 17.659 1.00 81.19 143 TYR A N 1
ATOM 1143 C CA . TYR A 1 143 ? -4.405 6.293 17.323 1.00 81.19 143 TYR A CA 1
ATOM 1144 C C . TYR A 1 143 ? -5.307 6.401 18.558 1.00 81.19 143 TYR A C 1
ATOM 1146 O O . TYR A 1 143 ? -5.932 7.439 18.757 1.00 81.19 143 TYR A O 1
ATOM 1154 N N . ILE A 1 144 ? -5.314 5.385 19.427 1.00 85.56 144 ILE A N 1
ATOM 1155 C CA . ILE A 1 144 ? -6.030 5.433 20.713 1.00 85.56 144 ILE A CA 1
ATOM 1156 C C . ILE A 1 144 ? -5.512 6.569 21.596 1.00 85.56 144 ILE A C 1
ATOM 1158 O O . ILE A 1 144 ? -6.303 7.298 22.192 1.00 85.56 144 ILE A O 1
ATOM 1162 N N . GLU A 1 145 ? -4.193 6.751 21.664 1.00 87.69 145 GLU A N 1
ATOM 1163 C CA . GLU A 1 145 ? -3.577 7.845 22.421 1.00 87.69 145 GLU A CA 1
ATOM 1164 C C . GLU A 1 145 ? -4.023 9.214 21.881 1.00 87.69 145 GLU A C 1
ATOM 1166 O O . GLU A 1 145 ? -4.430 10.068 22.668 1.00 87.69 145 GLU A O 1
ATOM 1171 N N . LYS A 1 146 ? -4.113 9.389 20.556 1.00 90.00 146 LYS A N 1
ATOM 1172 C CA . LYS A 1 146 ? -4.670 10.613 19.951 1.00 90.00 146 LYS A CA 1
ATOM 1173 C C . LYS A 1 146 ? -6.145 10.840 20.276 1.00 90.00 146 LYS A C 1
ATOM 1175 O O . LYS A 1 146 ? -6.533 11.981 20.508 1.00 90.00 146 LYS A O 1
ATOM 1180 N N . ILE A 1 147 ? -6.972 9.791 20.309 1.00 89.38 147 ILE A N 1
ATOM 1181 C CA . ILE A 1 147 ? -8.380 9.920 20.725 1.00 89.38 147 ILE A CA 1
ATOM 1182 C C . ILE A 1 147 ? -8.448 10.392 22.181 1.00 89.38 147 ILE A C 1
ATOM 1184 O O . ILE A 1 147 ? -9.186 11.329 22.482 1.00 89.38 147 ILE A O 1
ATOM 1188 N N . LYS A 1 148 ? -7.651 9.782 23.070 1.00 92.56 148 LYS A N 1
ATOM 1189 C CA . LYS A 1 148 ? -7.565 10.157 24.491 1.00 92.56 148 LYS A CA 1
ATOM 1190 C C . LYS A 1 148 ? -7.122 11.614 24.674 1.00 92.56 148 LYS A C 1
ATOM 1192 O O . LYS A 1 148 ? -7.635 12.297 25.556 1.00 92.56 148 LYS A O 1
ATOM 1197 N N . GLU A 1 149 ? -6.205 12.095 23.835 1.00 91.81 149 GLU A N 1
ATOM 1198 C CA . GLU A 1 149 ? -5.766 13.497 23.813 1.00 91.81 149 GLU A CA 1
ATOM 1199 C C . GLU A 1 149 ? -6.834 14.454 23.264 1.00 91.81 149 GLU A C 1
ATOM 1201 O O . GLU A 1 149 ? -6.996 15.558 23.783 1.00 91.81 149 GLU A O 1
ATOM 1206 N N . GLN A 1 150 ? -7.559 14.051 22.218 1.00 92.44 150 GLN A N 1
ATOM 1207 C CA . GLN A 1 150 ? -8.568 14.881 21.558 1.00 92.44 150 GLN A CA 1
ATOM 1208 C C . GLN A 1 150 ? -9.858 15.006 22.381 1.00 92.44 150 GLN A C 1
ATOM 1210 O O . GLN A 1 150 ? -10.486 16.067 22.387 1.00 92.44 150 GLN A O 1
ATOM 1215 N N . TYR A 1 151 ? -10.240 13.936 23.077 1.00 94.00 151 TYR A N 1
ATOM 1216 C CA . TYR A 1 151 ? -11.474 13.831 23.852 1.00 94.00 151 TYR A CA 1
ATOM 1217 C C . TYR A 1 151 ? -11.178 13.416 25.303 1.00 94.00 151 TYR A C 1
ATOM 1219 O O . TYR A 1 151 ? -11.569 12.325 25.727 1.00 94.00 151 TYR A O 1
ATOM 1227 N N . PRO A 1 152 ? -10.483 14.254 26.095 1.00 94.81 152 PRO A N 1
ATOM 1228 C CA . PRO A 1 152 ? -10.254 13.962 27.505 1.00 94.81 152 PRO A CA 1
ATOM 1229 C C . PRO A 1 152 ? -11.578 13.888 28.281 1.00 94.81 152 PRO A C 1
ATOM 1231 O O . PRO A 1 152 ? -12.600 14.443 27.863 1.00 94.81 152 PRO A O 1
ATOM 1234 N N . VAL A 1 153 ? -11.548 13.241 29.449 1.00 96.44 153 VAL A N 1
ATOM 1235 C CA . VAL A 1 153 ? -12.685 13.220 30.385 1.00 96.44 153 VAL A CA 1
ATOM 1236 C C . VAL A 1 153 ? -13.153 14.652 30.662 1.00 96.44 153 VAL A C 1
ATOM 1238 O O . VAL A 1 153 ? -12.327 15.536 30.899 1.00 96.44 153 VAL A O 1
ATOM 1241 N N . GLY A 1 154 ? -14.463 14.886 30.603 1.00 95.62 154 GLY A N 1
ATOM 1242 C CA . GLY A 1 154 ? -15.049 16.227 30.668 1.00 95.62 154 GLY A CA 1
ATOM 1243 C C . GLY A 1 154 ? -15.383 16.843 29.311 1.00 95.62 154 GLY A C 1
ATOM 1244 O O . GLY A 1 154 ? -15.986 17.914 29.248 1.00 95.62 154 GLY A O 1
ATOM 1245 N N . THR A 1 155 ? -15.005 16.199 28.202 1.00 96.38 155 THR A N 1
ATOM 1246 C CA . THR A 1 155 ? -15.309 16.730 26.870 1.00 96.38 155 THR A CA 1
ATOM 1247 C C . THR A 1 155 ? -16.807 16.687 26.596 1.00 96.38 155 THR A C 1
ATOM 1249 O O . THR A 1 155 ? -17.426 15.625 26.637 1.00 96.38 155 THR A O 1
ATOM 1252 N N . ARG A 1 156 ? -17.385 17.847 26.272 1.00 97.31 156 ARG A N 1
ATOM 1253 C CA . ARG A 1 156 ? -18.801 17.988 25.939 1.00 97.31 156 ARG A CA 1
ATOM 1254 C C . ARG A 1 156 ? -19.044 17.735 24.455 1.00 97.31 156 ARG A C 1
ATOM 1256 O O . ARG A 1 156 ? -18.432 18.396 23.616 1.00 97.31 156 ARG A O 1
ATOM 1263 N N . LEU A 1 157 ? -19.951 16.817 24.138 1.00 96.44 157 LEU A N 1
ATOM 1264 C CA . LEU A 1 157 ? -20.283 16.423 22.770 1.00 96.44 157 LEU A CA 1
ATOM 1265 C C . LEU A 1 157 ? -21.790 16.539 22.511 1.00 96.44 157 LEU A C 1
ATOM 1267 O O . LEU A 1 157 ? -22.596 16.267 23.399 1.00 96.44 157 LEU A O 1
ATOM 1271 N N . GLU A 1 158 ? -22.158 16.903 21.285 1.00 95.75 158 GLU A N 1
ATOM 1272 C CA . GLU A 1 158 ? -23.516 16.776 20.747 1.00 95.75 158 GLU A CA 1
ATOM 1273 C C . GLU A 1 158 ? -23.521 15.724 19.643 1.00 95.75 158 GLU A C 1
ATOM 1275 O O . GLU A 1 158 ? -22.732 15.805 18.697 1.00 95.75 158 GLU A O 1
ATOM 1280 N N . LEU A 1 159 ? -24.407 14.739 19.756 1.00 94.50 159 LEU A N 1
ATOM 1281 C CA . LEU A 1 159 ? -24.578 13.714 18.738 1.00 94.50 159 LEU A CA 1
ATOM 1282 C C . LEU A 1 159 ? -25.233 14.318 17.485 1.00 94.50 159 LEU A C 1
ATOM 1284 O O . LEU A 1 159 ? -26.278 14.955 17.585 1.00 94.50 159 LEU A O 1
ATOM 1288 N N . THR A 1 160 ? -24.661 14.111 16.299 1.00 90.00 160 THR A N 1
ATOM 1289 C CA . THR A 1 160 ? -25.178 14.713 15.051 1.00 90.00 160 THR A CA 1
ATOM 1290 C C . THR A 1 160 ? -26.092 13.802 14.238 1.00 90.00 160 THR A C 1
ATOM 1292 O O . THR A 1 160 ? -26.788 14.273 13.342 1.00 90.00 160 THR A O 1
ATOM 1295 N N . SER A 1 161 ? -26.094 12.506 14.534 1.00 86.88 161 SER A N 1
ATOM 1296 C CA . SER A 1 161 ? -26.899 11.483 13.862 1.00 86.88 161 SER A CA 1
ATOM 1297 C C . SER A 1 161 ? -27.370 10.451 14.873 1.00 86.88 161 SER A C 1
ATOM 1299 O O . SER A 1 161 ? -26.637 10.164 15.813 1.00 86.88 161 SER A O 1
ATOM 1301 N N . ASP A 1 162 ? -28.552 9.874 14.671 1.00 86.88 162 ASP A N 1
ATOM 1302 C CA . ASP A 1 162 ? -29.053 8.810 15.545 1.00 86.88 162 ASP A CA 1
ATOM 1303 C C . ASP A 1 162 ? -28.058 7.638 15.595 1.00 86.88 162 ASP A C 1
ATOM 1305 O O . ASP A 1 162 ? -27.534 7.220 14.560 1.00 86.88 162 ASP A O 1
ATOM 1309 N N . MET A 1 163 ? -27.800 7.118 16.796 1.00 87.62 163 MET A N 1
ATOM 1310 C CA . MET A 1 163 ? -26.977 5.919 16.983 1.00 87.62 163 MET A CA 1
ATOM 1311 C C . MET A 1 163 ? -27.731 4.667 16.524 1.00 87.62 163 MET A C 1
ATOM 1313 O O . MET A 1 163 ? -28.923 4.513 16.805 1.00 87.62 163 MET A O 1
ATOM 1317 N N . ASP A 1 164 ? -27.022 3.748 15.866 1.00 80.94 164 ASP A N 1
ATOM 1318 C CA . ASP A 1 164 ? -27.570 2.471 15.394 1.00 80.94 164 ASP A CA 1
ATOM 1319 C C . ASP A 1 164 ? -27.694 1.457 16.551 1.00 80.94 164 ASP A C 1
ATOM 1321 O O . ASP A 1 164 ? -26.870 0.561 16.732 1.00 80.94 164 ASP A O 1
ATOM 1325 N N . ASP A 1 165 ? -28.730 1.631 17.378 1.00 78.94 165 ASP A N 1
ATOM 1326 C CA . ASP A 1 165 ? -29.151 0.683 18.415 1.00 78.94 165 ASP A CA 1
ATOM 1327 C C . ASP A 1 165 ? -30.632 0.327 18.215 1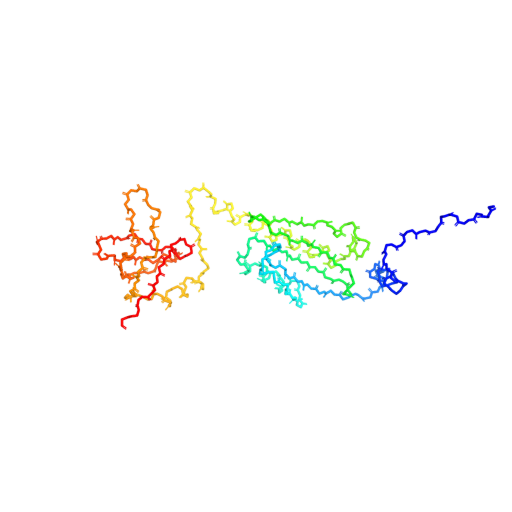.00 78.94 165 ASP A C 1
ATOM 1329 O O . ASP A 1 165 ? -31.529 1.159 18.360 1.00 78.94 165 ASP A O 1
ATOM 1333 N N . SER A 1 166 ? -30.901 -0.945 17.905 1.00 79.44 166 SER A N 1
ATOM 1334 C CA . SER A 1 166 ? -32.253 -1.463 17.648 1.00 79.44 166 SER A CA 1
ATOM 1335 C C . SER A 1 166 ? -33.175 -1.480 18.877 1.00 79.44 166 SER A C 1
ATOM 1337 O O . SER A 1 166 ? -34.384 -1.662 18.723 1.00 79.44 166 SER A O 1
ATOM 1339 N N . TYR A 1 167 ? -32.637 -1.326 20.088 1.00 77.75 167 TYR A N 1
ATOM 1340 C CA . TYR A 1 167 ? -33.404 -1.389 21.334 1.00 77.75 167 TYR A CA 1
ATOM 1341 C C . TYR A 1 167 ? -33.596 -0.014 21.975 1.00 77.75 167 TYR A C 1
ATOM 1343 O O . TYR A 1 167 ? -34.680 0.264 22.496 1.00 77.75 167 TYR A O 1
ATOM 1351 N N . ALA A 1 168 ? -32.562 0.831 21.980 1.00 78.12 168 ALA A N 1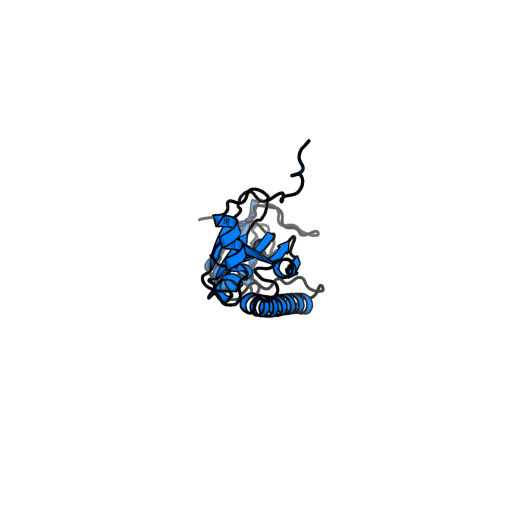
ATOM 1352 C CA . ALA A 1 168 ? -32.606 2.120 22.665 1.00 78.12 168 ALA A CA 1
ATOM 1353 C C . ALA A 1 168 ? -31.623 3.158 22.082 1.00 78.12 168 ALA A C 1
ATOM 1355 O O . ALA A 1 168 ? -30.653 3.525 22.753 1.00 78.12 168 ALA A O 1
ATOM 1356 N N . PRO A 1 169 ? -31.899 3.696 20.880 1.00 83.94 169 PRO A N 1
ATOM 1357 C CA . PRO A 1 169 ? -31.000 4.637 20.226 1.00 83.94 169 PRO A CA 1
ATOM 1358 C C . PRO A 1 169 ? -30.862 5.939 21.020 1.00 83.94 169 PRO A C 1
ATOM 1360 O O . PRO A 1 169 ? -31.816 6.436 21.632 1.00 83.94 169 PRO A O 1
ATOM 1363 N N . VAL A 1 170 ? -29.665 6.521 20.977 1.00 90.25 170 VAL A N 1
ATOM 1364 C CA . VAL A 1 170 ? -29.451 7.921 21.354 1.00 90.25 170 VAL A CA 1
ATOM 1365 C C . VAL A 1 170 ? -29.727 8.763 20.115 1.00 90.25 170 VAL A C 1
ATOM 1367 O O . VAL A 1 170 ? -29.130 8.539 19.066 1.00 90.25 170 VAL A O 1
ATOM 1370 N N . LEU A 1 171 ? -30.671 9.695 20.228 1.00 89.31 171 LEU A N 1
ATOM 1371 C CA . LEU A 1 171 ? -31.116 10.510 19.099 1.00 89.31 171 LEU A CA 1
ATOM 1372 C C . LEU A 1 171 ? -30.161 11.676 18.839 1.00 89.31 171 LEU A C 1
ATOM 1374 O O . LEU A 1 171 ? -29.570 12.229 19.776 1.00 89.31 171 LEU A O 1
ATOM 1378 N N . ALA A 1 172 ? -30.074 12.096 17.582 1.00 92.50 172 ALA A N 1
ATOM 1379 C CA . ALA A 1 172 ? -29.375 13.306 17.176 1.00 92.50 172 ALA A CA 1
ATOM 1380 C C . ALA A 1 172 ? -29.847 14.531 17.986 1.00 92.50 172 ALA A C 1
ATOM 1382 O O . ALA A 1 172 ? -31.016 14.656 18.361 1.00 92.50 172 ALA A O 1
ATOM 1383 N N . GLY A 1 173 ? -28.916 15.436 18.275 1.00 93.19 173 GLY A N 1
ATOM 1384 C CA . GLY A 1 173 ? -29.104 16.589 19.156 1.00 93.19 173 GLY A CA 1
ATOM 1385 C C . GLY A 1 173 ? -28.967 16.269 20.648 1.00 93.19 173 GLY A C 1
ATOM 1386 O O . GLY A 1 173 ? -28.958 17.189 21.465 1.00 93.19 173 GLY A O 1
ATOM 1387 N N . THR A 1 174 ? -28.839 14.994 21.040 1.00 95.25 174 THR A N 1
ATOM 1388 C CA . THR A 1 174 ? -28.549 14.650 22.439 1.00 95.25 174 THR A CA 1
ATOM 1389 C C . THR A 1 174 ? -27.130 15.088 22.791 1.00 95.25 174 THR A C 1
ATOM 1391 O O . THR A 1 174 ? -26.175 14.750 22.092 1.00 95.25 174 THR A O 1
ATOM 1394 N N . GLN A 1 175 ? -26.992 15.816 23.898 1.00 97.06 175 GLN A N 1
ATOM 1395 C CA . GLN A 1 175 ? -25.702 16.236 24.434 1.00 97.06 175 GLN A CA 1
ATOM 1396 C C . GLN A 1 175 ? -25.264 15.351 25.595 1.00 97.06 175 GLN A C 1
ATOM 1398 O O . GLN A 1 175 ? -26.090 14.774 26.309 1.00 97.06 175 GLN A O 1
ATOM 1403 N N . GLY A 1 176 ? -23.956 15.230 25.775 1.00 96.50 176 GLY A N 1
ATOM 1404 C CA . GLY A 1 176 ? -23.366 14.414 26.823 1.00 96.50 176 GLY A CA 1
ATOM 1405 C C . GLY A 1 176 ? -21.904 14.746 27.056 1.00 96.50 176 GLY A C 1
ATOM 1406 O O . GLY A 1 176 ? -21.294 15.534 26.332 1.00 96.50 176 GLY A O 1
ATOM 1407 N N . GLU A 1 177 ? -21.345 14.140 28.091 1.00 97.62 177 GLU A N 1
ATOM 1408 C CA . GLU A 1 177 ? -19.956 14.318 28.501 1.00 97.62 177 GLU A CA 1
ATOM 1409 C C . GLU A 1 177 ? -19.178 13.006 28.381 1.00 97.62 177 GLU A C 1
ATOM 1411 O O . GLU A 1 177 ? -19.693 11.938 28.719 1.00 97.62 177 GLU A O 1
ATOM 1416 N N . VAL A 1 178 ? -17.932 13.083 27.910 1.00 97.62 178 VAL A N 1
ATOM 1417 C CA . VAL A 1 178 ? -17.001 11.948 27.913 1.00 97.62 178 VAL A CA 1
ATOM 1418 C C . VAL A 1 178 ? -16.584 11.648 29.352 1.00 97.62 178 VAL A C 1
ATOM 1420 O O . VAL A 1 178 ? -15.959 12.486 30.003 1.00 97.62 178 VAL A O 1
ATOM 1423 N N . ILE A 1 179 ? -16.873 10.439 29.832 1.00 97.56 179 ILE A N 1
ATOM 1424 C CA . ILE A 1 179 ? -16.500 9.979 31.181 1.00 97.56 179 ILE A CA 1
ATOM 1425 C C . ILE A 1 179 ? -15.250 9.093 31.187 1.00 97.56 179 ILE A C 1
ATOM 1427 O O . ILE A 1 179 ? -14.545 9.028 32.193 1.00 97.56 179 ILE A O 1
ATOM 1431 N N . SER A 1 180 ? -14.948 8.426 30.072 1.00 96.19 180 SER A N 1
ATOM 1432 C CA . SER A 1 180 ? -13.704 7.681 29.862 1.00 96.19 180 SER A CA 1
ATOM 1433 C C . SER A 1 180 ? -13.508 7.346 28.383 1.00 96.19 180 SER A C 1
ATOM 1435 O O . SER A 1 180 ? -14.448 7.394 27.593 1.00 96.19 180 SER A O 1
ATOM 1437 N N . VAL A 1 181 ? -12.279 6.988 28.013 1.00 94.00 181 VAL A N 1
ATOM 1438 C CA . VAL A 1 181 ? -11.946 6.419 26.702 1.00 94.00 181 VAL A CA 1
ATOM 1439 C C . VAL A 1 181 ? -11.255 5.087 26.948 1.00 94.00 181 VAL A C 1
ATOM 1441 O O . VAL A 1 181 ? -10.253 5.042 27.671 1.00 94.00 181 VAL A O 1
ATOM 1444 N N . ASP A 1 182 ? -11.808 4.011 26.403 1.00 91.25 182 ASP A N 1
ATOM 1445 C CA . ASP A 1 182 ? -11.263 2.667 26.598 1.00 91.25 182 ASP A CA 1
ATOM 1446 C C . ASP A 1 182 ? -10.010 2.409 25.731 1.00 91.25 182 ASP A C 1
ATOM 1448 O O . ASP A 1 182 ? -9.521 3.275 24.998 1.00 91.25 182 ASP A O 1
ATOM 1452 N N . ASP A 1 183 ? -9.439 1.210 25.847 1.00 87.00 183 ASP A N 1
ATOM 1453 C CA . ASP A 1 183 ? -8.219 0.830 25.122 1.00 87.00 183 ASP A CA 1
ATOM 1454 C C . ASP A 1 183 ? -8.477 0.375 23.676 1.00 87.00 183 ASP A C 1
ATOM 1456 O O . ASP A 1 183 ? -7.535 0.004 22.973 1.00 87.00 183 ASP A O 1
ATOM 1460 N N . ILE A 1 184 ? -9.733 0.434 23.220 1.00 84.38 184 ILE A N 1
ATOM 1461 C CA . ILE A 1 184 ? -10.132 0.169 21.832 1.00 84.38 184 ILE A CA 1
ATOM 1462 C C . ILE A 1 184 ? -10.659 1.422 21.115 1.00 84.38 184 ILE A C 1
ATOM 1464 O O . ILE A 1 184 ? -10.900 1.359 19.913 1.00 84.38 184 ILE A O 1
ATOM 1468 N N . GLY A 1 185 ? -10.750 2.569 21.800 1.00 86.06 185 GLY A N 1
ATOM 1469 C CA . GLY A 1 185 ? -11.040 3.885 21.215 1.00 86.06 185 GLY A CA 1
ATOM 1470 C C . GLY A 1 185 ? -12.487 4.342 21.335 1.00 86.06 185 GLY A C 1
ATOM 1471 O O . GLY A 1 185 ? -12.850 5.345 20.720 1.00 86.06 185 GLY A O 1
ATOM 1472 N N . THR A 1 186 ? -13.304 3.641 22.120 1.00 92.56 186 THR A N 1
ATOM 1473 C CA . THR A 1 186 ? -14.685 4.040 22.398 1.00 92.56 186 THR A CA 1
ATOM 1474 C C . THR A 1 186 ? -14.695 5.178 23.410 1.00 92.56 186 THR A C 1
ATOM 1476 O O . THR A 1 186 ? -14.077 5.078 24.474 1.00 92.56 186 THR A O 1
ATOM 1479 N N . LEU A 1 187 ? -15.440 6.246 23.117 1.00 95.50 187 LEU A N 1
ATOM 1480 C CA . LEU A 1 187 ? -15.750 7.271 24.108 1.00 95.50 187 LEU A CA 1
ATOM 1481 C C . LEU A 1 187 ? -16.944 6.794 24.933 1.00 95.50 187 LEU A C 1
ATOM 1483 O O . LEU A 1 187 ? -18.064 6.703 24.428 1.00 95.50 187 LEU A O 1
ATOM 1487 N N . HIS A 1 188 ? -16.731 6.505 26.210 1.00 96.25 188 HIS A N 1
ATOM 1488 C CA . HIS A 1 188 ? -17.837 6.297 27.129 1.00 96.25 188 HIS A CA 1
ATOM 1489 C C . HIS A 1 188 ? -18.473 7.640 27.448 1.00 96.25 188 HIS A C 1
ATOM 1491 O O . HIS A 1 188 ? -17.805 8.567 27.909 1.00 96.25 188 HIS A O 1
ATOM 1497 N N . MET A 1 189 ? -19.778 7.716 27.215 1.00 96.88 189 MET A N 1
ATOM 1498 C CA . MET A 1 189 ? -20.552 8.936 27.365 1.00 96.88 189 MET A CA 1
ATOM 1499 C C . MET A 1 189 ? -21.474 8.849 28.575 1.00 96.88 189 MET A C 1
ATOM 1501 O O . MET A 1 189 ? -22.061 7.804 28.857 1.00 96.88 189 MET A O 1
ATOM 1505 N N . GLN A 1 190 ? -21.655 9.980 29.245 1.00 97.12 190 GLN A N 1
ATOM 1506 C CA . GLN A 1 190 ? -22.812 10.259 30.079 1.00 97.12 190 GLN A CA 1
ATOM 1507 C C . GLN A 1 190 ? -23.691 11.259 29.328 1.00 97.12 190 GLN A C 1
ATOM 1509 O O . GLN A 1 190 ? -23.390 12.451 29.277 1.00 97.12 190 GLN A O 1
ATOM 1514 N N . TRP A 1 191 ? -24.754 10.761 28.701 1.00 96.50 191 TRP A N 1
ATOM 1515 C CA . TRP A 1 191 ? -25.711 11.591 27.976 1.00 96.50 191 TRP A CA 1
ATOM 1516 C C . TRP A 1 191 ? -26.688 12.260 28.947 1.00 96.50 191 TRP A C 1
ATOM 1518 O O . TRP A 1 191 ? -27.121 11.652 29.928 1.00 96.50 191 TRP A O 1
ATOM 1528 N N . ASP A 1 192 ? -27.102 13.491 28.649 1.00 95.62 192 ASP A N 1
ATOM 1529 C CA . ASP A 1 192 ? -28.013 14.279 29.493 1.00 95.62 192 ASP A CA 1
ATOM 1530 C C . ASP A 1 192 ? -29.378 13.619 29.692 1.00 95.62 192 ASP A C 1
ATOM 1532 O O . ASP A 1 192 ? -30.045 13.812 30.707 1.00 95.62 192 ASP A O 1
ATOM 1536 N N . ASN A 1 193 ? -29.799 12.811 28.720 1.00 91.88 193 ASN A N 1
ATOM 1537 C CA . ASN A 1 193 ? -31.031 12.030 28.787 1.00 91.88 193 ASN A CA 1
ATOM 1538 C C . ASN A 1 193 ? -30.896 10.760 29.659 1.00 91.88 193 ASN A C 1
ATOM 1540 O O . ASN A 1 193 ? -31.786 9.908 29.649 1.00 91.88 193 ASN A O 1
ATOM 1544 N N . GLY A 1 194 ? -29.784 10.614 30.387 1.00 91.50 194 GLY A N 1
ATOM 1545 C CA . GLY A 1 194 ? -29.493 9.493 31.280 1.00 91.50 194 GLY A CA 1
ATOM 1546 C C . GLY A 1 194 ? -28.976 8.238 30.576 1.00 91.50 194 GLY A C 1
ATOM 1547 O O . GLY A 1 194 ? -28.844 7.197 31.221 1.00 91.50 194 GLY A O 1
ATOM 1548 N N . ARG A 1 195 ? -28.706 8.296 29.266 1.00 91.12 195 ARG A N 1
ATOM 1549 C CA . ARG A 1 195 ? -28.135 7.176 28.503 1.00 91.12 195 ARG A CA 1
ATOM 1550 C C . ARG A 1 195 ? -26.618 7.123 28.657 1.00 91.12 195 ARG A C 1
ATOM 1552 O O . ARG A 1 195 ? -25.971 8.101 29.018 1.00 91.12 195 ARG A O 1
ATOM 1559 N N . SER A 1 196 ? -26.052 5.966 28.328 1.00 91.25 196 SER A N 1
ATOM 1560 C CA . SER A 1 196 ? -24.615 5.702 28.447 1.00 91.25 196 SER A CA 1
ATOM 1561 C C . SER A 1 196 ? -24.024 4.968 27.240 1.00 91.25 196 SER A C 1
ATOM 1563 O O . SER A 1 196 ? -22.990 4.314 27.367 1.00 91.25 196 SER A O 1
ATOM 1565 N N . LEU A 1 197 ? -24.708 4.998 26.089 1.00 92.88 197 LEU A N 1
ATOM 1566 C CA . LEU A 1 197 ? -24.209 4.364 24.870 1.00 92.88 197 LEU A CA 1
ATOM 1567 C C . LEU A 1 197 ? -22.934 5.090 24.416 1.00 92.88 197 LEU A C 1
ATOM 1569 O O . LEU A 1 197 ? -22.925 6.319 24.337 1.00 92.88 197 LEU A O 1
ATOM 1573 N N . GLY A 1 198 ? -21.852 4.340 24.211 1.00 92.56 198 GLY A N 1
ATOM 1574 C CA . GLY A 1 198 ? -20.556 4.903 23.836 1.00 92.56 198 GLY A CA 1
ATOM 1575 C C . GLY A 1 198 ? -20.522 5.355 22.378 1.00 92.56 198 GLY A C 1
ATOM 1576 O O . GLY A 1 198 ? -21.281 4.846 21.563 1.00 92.56 198 GLY A O 1
ATOM 1577 N N . ILE A 1 199 ? -19.636 6.299 22.065 1.00 92.56 199 ILE A N 1
ATOM 1578 C CA . ILE A 1 199 ? -19.344 6.730 20.692 1.00 92.56 199 ILE A CA 1
ATOM 1579 C C . ILE A 1 199 ? -18.145 5.935 20.184 1.00 92.56 199 ILE A C 1
ATOM 1581 O O . ILE A 1 199 ? -17.064 5.990 20.779 1.00 92.56 199 ILE A O 1
ATOM 1585 N N . VAL A 1 200 ? -18.308 5.268 19.047 1.00 90.00 200 VAL A N 1
ATOM 1586 C CA . VAL A 1 200 ? -17.214 4.663 18.286 1.00 90.00 200 VAL A CA 1
ATOM 1587 C C . VAL A 1 200 ? -16.749 5.651 17.220 1.00 90.00 200 VAL A C 1
ATOM 1589 O O . VAL A 1 200 ? -17.468 5.963 16.269 1.00 90.00 200 VAL A O 1
ATOM 1592 N N . ILE A 1 201 ? -15.518 6.150 17.357 1.00 82.12 201 ILE A N 1
ATOM 1593 C CA . ILE A 1 201 ? -14.937 7.097 16.398 1.00 82.12 201 ILE A CA 1
ATOM 1594 C C . ILE A 1 201 ? -14.901 6.473 14.994 1.00 82.12 201 ILE A C 1
ATOM 1596 O O . ILE A 1 201 ? -14.264 5.446 14.772 1.00 82.12 201 ILE A O 1
ATOM 1600 N N . GLY A 1 202 ? -15.577 7.115 14.037 1.00 78.06 202 GLY A N 1
ATOM 1601 C CA . GLY A 1 202 ? -15.671 6.663 12.645 1.00 78.06 202 GLY A CA 1
ATOM 1602 C C . GLY A 1 202 ? -16.895 5.798 12.322 1.00 78.06 202 GLY A C 1
ATOM 1603 O O . GLY A 1 202 ? -17.130 5.542 11.141 1.00 78.06 202 GLY A O 1
ATOM 1604 N N . GLU A 1 203 ? -17.672 5.386 13.327 1.00 82.19 203 GLU A N 1
ATOM 1605 C CA . GLU A 1 203 ? -19.010 4.798 13.143 1.00 82.19 203 GLU A CA 1
ATOM 1606 C C . GLU A 1 203 ? -20.098 5.785 13.591 1.00 82.19 203 GLU A C 1
ATOM 1608 O O . GLU A 1 203 ? -21.054 6.019 12.854 1.00 82.19 203 GLU A O 1
ATOM 1613 N N . ASP A 1 204 ? -19.887 6.444 14.732 1.00 88.06 204 ASP A N 1
ATOM 1614 C CA . ASP A 1 204 ? -20.766 7.477 15.272 1.00 88.06 204 ASP A CA 1
ATOM 1615 C C . ASP A 1 204 ? -20.224 8.887 14.994 1.00 88.06 204 ASP A C 1
ATOM 1617 O O . ASP A 1 204 ? -19.010 9.124 14.940 1.00 88.06 204 ASP A O 1
ATOM 1621 N N . TYR A 1 205 ? -21.136 9.854 14.869 1.00 88.12 205 TYR A N 1
ATOM 1622 C CA . TYR A 1 205 ? -20.804 11.241 14.549 1.00 88.12 205 TYR A CA 1
ATOM 1623 C C . TYR A 1 205 ? -21.284 12.185 15.650 1.00 88.12 205 TYR A C 1
ATOM 1625 O O . TYR A 1 205 ? -22.482 12.294 15.918 1.00 88.12 205 TYR A O 1
ATOM 1633 N N . ALA A 1 206 ? -20.341 12.892 16.270 1.00 92.31 206 ALA A N 1
ATOM 1634 C CA . ALA A 1 206 ? -20.610 13.899 17.286 1.00 92.31 206 ALA A CA 1
ATOM 1635 C C . ALA A 1 206 ? -19.678 15.106 17.127 1.00 92.31 206 ALA A C 1
ATOM 1637 O O . ALA A 1 206 ? -18.528 14.978 16.695 1.00 92.31 206 ALA A O 1
ATOM 1638 N N . LEU A 1 207 ? -20.170 16.284 17.501 1.00 92.75 207 LEU A N 1
ATOM 1639 C CA . LEU A 1 207 ? -19.407 17.528 17.486 1.00 92.75 207 LEU A CA 1
ATOM 1640 C C . LEU A 1 207 ? -19.038 17.937 18.905 1.00 92.75 207 LEU A C 1
ATOM 1642 O O . LEU A 1 207 ? -19.867 17.902 19.812 1.00 92.75 207 LEU A O 1
ATOM 1646 N N . GLN A 1 208 ? -17.791 18.368 19.083 1.00 92.69 208 GLN A N 1
ATOM 1647 C CA . GLN A 1 208 ? -17.350 18.937 20.347 1.00 92.69 208 GLN A CA 1
ATOM 1648 C C . GLN A 1 208 ? -17.952 20.323 20.545 1.00 92.69 208 GLN A C 1
ATOM 1650 O O . GLN A 1 208 ? -17.770 21.223 19.721 1.00 92.69 208 GLN A O 1
ATOM 1655 N N . ILE A 1 209 ? -18.636 20.496 21.670 1.00 89.88 209 ILE A N 1
ATOM 1656 C CA . ILE A 1 209 ? -19.214 21.770 22.074 1.00 89.88 209 ILE A CA 1
ATOM 1657 C C . ILE A 1 209 ? -18.150 22.522 22.866 1.00 89.88 209 ILE A C 1
ATOM 1659 O O . ILE A 1 209 ? -17.642 22.035 23.877 1.00 89.88 209 ILE A O 1
ATOM 1663 N N . LYS A 1 210 ? -17.799 23.720 22.401 1.00 75.94 210 LYS A N 1
ATOM 1664 C CA . LYS A 1 210 ? -16.970 24.638 23.181 1.00 75.94 210 LYS A CA 1
ATOM 1665 C C . LYS A 1 210 ? -17.865 25.325 24.206 1.00 75.94 210 LYS A C 1
ATOM 1667 O O . LYS A 1 210 ? -18.825 25.982 23.808 1.00 75.94 210 LYS A O 1
ATOM 1672 N N . MET A 1 211 ? -17.562 25.135 25.489 1.00 59.00 211 MET A N 1
ATOM 1673 C CA . MET A 1 211 ? -18.108 25.973 26.560 1.00 59.00 211 MET A CA 1
ATOM 1674 C C . MET A 1 211 ? -17.425 27.338 26.579 1.00 59.00 211 MET A C 1
ATOM 1676 O O . MET A 1 211 ? -16.220 27.395 26.238 1.00 59.00 211 MET A O 1
#

InterPro domains:
  IPR025463 Domain of unknown function DUF4314 [PF14192] (141-205)

Sequence (211 aa):
MPKEAVENRQFGFTKEGLAALKRASDPAVNHSYRWFVFENLGLQNEVLEYAPSLEEAIHRYQSSVSGKKLLGVTKDEIATVDILIKENGVERIHSNYKDSDSFNHDIVILQAVSKLEQLVQQNQQKQELTGEGFKMRGFSREYIEKIKEQYPVGTRLELTSDMDDSYAPVLAGTQGEVISVDDIGTLHMQWDNGRSLGIVIGEDYALQIKM

Organism: NCBI:txid991789

Nearest PDB structures (foldseek):
  2lx7-assembly1_A  TM=6.699E-01  e=2.340E-01  Homo sapiens
  3dkm-assembly1_A  TM=5.867E-01  e=2.619E-01  Homo sapiens
  3pe0-assembly2_B  TM=4.643E-01  e=7.154E-02  Homo sapiens
  3r6n-assembly2_B  TM=4.963E-01  e=2.340E-01  Homo sapiens
  1wq7-assembly1_A  TM=3.306E-01  e=2.590E-02  Pyrococcus horikoshii OT3

pLDDT: mean 85.49, std 15.31, range [38.16, 98.31]

Mean predicted aligned error: 15.45 Å

Radius of gyration: 25.6 Å; Cα contacts (8 Å, |Δi|>4): 319; chains: 1; bounding box: 56×40×90 Å

Solvent-accessible surface area (backbone atoms only — not comparable to full-atom values): 12352 Å² total; per-residue (Å²): 140,83,92,81,82,89,79,76,95,69,81,91,60,52,76,66,56,52,51,50,54,54,52,58,40,40,86,90,52,92,80,48,71,46,26,25,32,37,34,33,71,97,48,99,72,58,43,80,46,79,24,93,36,67,69,54,25,47,51,50,57,69,69,48,85,64,49,28,30,36,37,32,40,27,38,71,86,74,49,75,42,54,42,40,38,32,51,89,75,46,75,45,80,48,65,63,35,65,79,30,78,58,38,53,84,32,66,71,54,55,53,49,49,55,54,50,51,54,49,51,53,51,52,50,50,54,50,56,76,54,42,98,82,56,96,71,80,69,60,54,69,71,56,36,51,49,48,46,70,76,52,38,69,71,38,38,34,31,28,71,46,62,47,98,43,99,86,73,52,55,53,50,71,46,42,28,32,27,72,43,63,52,97,58,44,36,35,34,30,46,31,77,88,75,47,58,75,57,43,41,78,87,80,49,52,65,46,77,55,84,129

Secondary structure (DSSP, 8-state):
-----------S--HHHHHHHHHHT-TTS---EEEEEEESTTSTT-EEEEESSHHHHHHHHHH---SEEEEEEEETTTEEEEEEEEETTEEEE--GGGG-TTTTT-HHHHHHHHHHHHHHHHHHHHHHHT-TTS------HHHHHHHHHHS-TT-EEEE-S----SSSPPPTT-EEEEEEE-TTSEEEEEETTS--PPEEBTTB-EEEPP-